Protein AF-0000000072276882 (afdb_homodimer)

Organism: Rhodospirillum rubrum (strain ATCC 11170 / ATH 1.1.1 / DSM 467 / LMG 4362 / NCIMB 8255 / S1) (NCBI:txid269796)

Sequence (308 aa):
MSVHHAERFLPFSDLQMFTLVADVERYPQFVPWWIAARVIDSRPAPAGDGPDAKIYRTDQVIGMGPVRLRFTSRTLLVSPRRISVASQGGGPVRDLSLDWWFDAQPGGCLTRLDMTLDLGSRSLENLLAGMSSEAAVKLVDAFERRAHALYQGGMSVHHAERFLPFSDLQMFTLVADVERYPQFVPWWIAARVIDSRPAPAGDGPDAKIYRTDQVIGMGPVRLRFTSRTLLVSPRRISVASQGGGPVRDLSLDWWFDAQPGGCLTRLDMTLDLGSRSLENLLAGMSSEAAVKLVDAFERRAHALYQGG

Structure (mmCIF, N/CA/C/O backbone):
data_AF-0000000072276882-model_v1
#
loop_
_entity.id
_entity.type
_entity.pdbx_description
1 polymer Cyclase/dehydrase
#
loop_
_atom_site.group_PDB
_atom_site.id
_atom_site.type_symbol
_atom_site.label_atom_id
_atom_site.label_alt_id
_atom_site.label_comp_id
_atom_site.label_asym_id
_atom_site.label_entity_id
_atom_site.label_seq_id
_atom_site.pdbx_PDB_ins_code
_atom_site.Cartn_x
_atom_site.Cartn_y
_atom_site.Cartn_z
_atom_site.occupancy
_atom_site.B_iso_or_equiv
_atom_site.auth_seq_id
_atom_site.auth_comp_id
_atom_site.auth_asym_id
_atom_site.auth_atom_id
_atom_site.pdbx_PDB_model_num
ATOM 1 N N . MET A 1 1 ? -1.395 0.896 16.906 1 75.62 1 MET A N 1
ATOM 2 C CA . MET A 1 1 ? -1.083 2.314 16.75 1 75.62 1 MET A CA 1
ATOM 3 C C . MET A 1 1 ? 0.403 2.518 16.469 1 75.62 1 MET A C 1
ATOM 5 O O . MET A 1 1 ? 1.247 1.837 17.062 1 75.62 1 MET A O 1
ATOM 9 N N . SER A 1 2 ? 0.671 3.371 15.375 1 82.19 2 SER A N 1
ATOM 10 C CA . SER A 1 2 ? 2.061 3.678 15.055 1 82.19 2 SER A CA 1
ATOM 11 C C . SER A 1 2 ? 2.346 5.168 15.195 1 82.19 2 SER A C 1
ATOM 13 O O . SER A 1 2 ? 1.477 6 14.93 1 82.19 2 SER A O 1
ATOM 15 N N . VAL A 1 3 ? 3.539 5.531 15.773 1 84.5 3 VAL A N 1
ATOM 16 C CA . VAL A 1 3 ? 3.998 6.906 15.938 1 84.5 3 VAL A CA 1
ATOM 17 C C . VAL A 1 3 ? 5.289 7.117 15.148 1 84.5 3 VAL A C 1
ATOM 19 O O . VAL A 1 3 ? 6.18 6.27 15.164 1 84.5 3 VAL A O 1
ATOM 22 N N . HIS A 1 4 ? 5.309 8.164 14.453 1 89.62 4 HIS A N 1
ATOM 23 C CA . HIS A 1 4 ? 6.473 8.477 13.625 1 89.62 4 HIS A CA 1
ATOM 24 C C . HIS A 1 4 ? 6.887 9.938 13.781 1 89.62 4 HIS A C 1
ATOM 26 O O . HIS A 1 4 ? 6.051 10.797 14.07 1 89.62 4 HIS A O 1
ATOM 32 N N . HIS A 1 5 ? 8.234 10.086 13.523 1 90.94 5 HIS A N 1
ATOM 33 C CA . HIS A 1 5 ? 8.812 11.414 13.711 1 90.94 5 HIS A CA 1
ATOM 34 C C . HIS A 1 5 ? 9.727 11.789 12.547 1 90.94 5 HIS A C 1
ATOM 36 O O . HIS A 1 5 ? 10.453 10.945 12.023 1 90.94 5 HIS A O 1
ATOM 42 N N . ALA A 1 6 ? 9.594 13.031 12.102 1 92.38 6 ALA A N 1
ATOM 43 C CA . ALA A 1 6 ? 10.523 13.609 11.133 1 92.38 6 ALA A CA 1
ATOM 44 C C . ALA A 1 6 ? 10.906 15.039 11.516 1 92.38 6 ALA A C 1
ATOM 46 O O . ALA A 1 6 ? 10.07 15.797 12.016 1 92.38 6 ALA A O 1
ATOM 47 N N . GLU A 1 7 ? 12.18 15.297 11.297 1 94.56 7 GLU A N 1
ATOM 48 C CA . GLU A 1 7 ? 12.703 16.625 11.602 1 94.56 7 GLU A CA 1
ATOM 49 C C . GLU A 1 7 ? 13.75 17.047 10.578 1 94.56 7 GLU A C 1
ATOM 51 O O . GLU A 1 7 ? 14.594 16.25 10.172 1 94.56 7 GLU A O 1
ATOM 56 N N . ARG A 1 8 ? 13.688 18.406 10.211 1 95.56 8 ARG A N 1
ATOM 57 C CA . ARG A 1 8 ? 14.625 18.906 9.211 1 95.56 8 ARG A CA 1
ATOM 58 C C . ARG A 1 8 ? 14.797 20.422 9.344 1 95.56 8 ARG A C 1
ATOM 60 O O . ARG A 1 8 ? 13.82 21.141 9.562 1 95.56 8 ARG A O 1
ATOM 67 N N . PHE A 1 9 ? 16.031 20.875 9.258 1 96.56 9 PHE A N 1
ATOM 68 C CA . PHE A 1 9 ? 16.281 22.297 9.109 1 96.56 9 PHE A CA 1
ATOM 69 C C . PHE A 1 9 ? 16.094 22.734 7.656 1 96.56 9 PHE A C 1
ATOM 71 O O . PHE A 1 9 ? 16.672 22.141 6.746 1 96.56 9 PHE A O 1
ATOM 78 N N . LEU A 1 10 ? 15.266 23.703 7.453 1 96 10 LEU A N 1
ATOM 79 C CA . LEU A 1 10 ? 14.977 24.219 6.117 1 96 10 LEU A CA 1
ATOM 80 C C . LEU A 1 10 ? 15.32 25.703 6.008 1 96 10 LEU A C 1
ATOM 82 O O . LEU A 1 10 ? 15.094 26.469 6.945 1 96 10 LEU A O 1
ATOM 86 N N . PRO A 1 11 ? 15.852 26.156 4.867 1 96.12 11 PRO A N 1
ATOM 87 C CA . PRO A 1 11 ? 16.25 27.547 4.688 1 96.12 11 PRO A CA 1
ATOM 88 C C . PRO A 1 11 ? 15.078 28.469 4.379 1 96.12 11 PRO A C 1
ATOM 90 O O . PRO A 1 11 ? 15.148 29.266 3.447 1 96.12 11 PRO A O 1
ATOM 93 N N . PHE A 1 12 ? 14.047 28.375 5.074 1 97.44 12 PHE A N 1
ATOM 94 C CA . PHE A 1 12 ? 12.836 29.203 5.023 1 97.44 12 PHE A CA 1
ATOM 95 C C . PHE A 1 12 ? 12.422 29.641 6.418 1 97.44 12 PHE A C 1
ATOM 97 O O . PHE A 1 12 ? 12.742 28.969 7.406 1 97.44 12 PHE A O 1
ATOM 104 N N . SER A 1 13 ? 11.758 30.703 6.457 1 97.31 13 SER A N 1
ATOM 105 C CA . SER A 1 13 ? 11.336 31.219 7.754 1 97.31 13 SER A CA 1
ATOM 106 C C . SER A 1 13 ? 10.25 30.344 8.367 1 97.31 13 SER A C 1
ATOM 108 O O . SER A 1 13 ? 9.602 29.562 7.656 1 97.31 13 SER A O 1
ATOM 110 N N . ASP A 1 14 ? 10.047 30.484 9.695 1 97.81 14 ASP A N 1
ATOM 111 C CA . ASP A 1 14 ? 8.969 29.781 10.375 1 97.81 14 ASP A CA 1
ATOM 112 C C . ASP A 1 14 ? 7.609 30.188 9.812 1 97.81 14 ASP A C 1
ATOM 114 O O . ASP A 1 14 ? 6.754 29.328 9.578 1 97.81 14 ASP A O 1
ATOM 118 N N . LEU A 1 15 ? 7.41 31.453 9.555 1 97.38 15 LEU A N 1
ATOM 119 C CA . LEU A 1 15 ? 6.145 31.938 9.008 1 97.38 15 LEU A CA 1
ATOM 120 C C . LEU A 1 15 ? 5.895 31.359 7.621 1 97.38 15 LEU A C 1
ATOM 122 O O . LEU A 1 15 ? 4.766 30.984 7.297 1 97.38 15 LEU A O 1
ATOM 126 N N . GLN A 1 16 ? 6.91 31.266 6.801 1 96.75 16 GLN A N 1
ATOM 127 C CA . GLN A 1 16 ? 6.785 30.672 5.477 1 96.75 16 GLN A CA 1
ATOM 128 C C . GLN A 1 16 ? 6.348 29.203 5.57 1 96.75 16 GLN A C 1
ATOM 130 O O . GLN A 1 16 ? 5.414 28.781 4.887 1 96.75 16 GLN A O 1
ATOM 135 N N . MET A 1 17 ? 7.027 28.516 6.434 1 97.5 17 MET A N 1
ATOM 136 C CA . MET A 1 17 ? 6.727 27.094 6.578 1 97.5 17 MET A CA 1
ATOM 137 C C . MET A 1 17 ? 5.34 26.891 7.18 1 97.5 17 MET A C 1
ATOM 139 O O . MET A 1 17 ? 4.582 26.031 6.723 1 97.5 17 MET A O 1
ATOM 143 N N . PHE A 1 18 ? 4.98 27.656 8.156 1 97.5 18 PHE A N 1
ATOM 14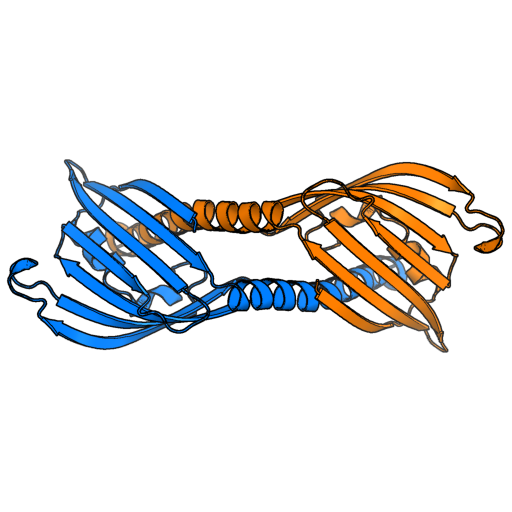4 C CA . PHE A 1 18 ? 3.65 27.609 8.75 1 97.5 18 PHE A CA 1
ATOM 145 C C . PHE A 1 18 ? 2.576 27.844 7.695 1 97.5 18 PHE A C 1
ATOM 147 O O . PHE A 1 18 ? 1.625 27.062 7.59 1 97.5 18 PHE A O 1
ATOM 154 N N . THR A 1 19 ? 2.766 28.875 6.977 1 97.5 19 THR A N 1
ATOM 155 C CA . THR A 1 19 ? 1.787 29.25 5.965 1 97.5 19 THR A CA 1
ATOM 156 C C . THR A 1 19 ? 1.604 28.141 4.938 1 97.5 19 THR A C 1
ATOM 158 O O . THR A 1 19 ? 0.48 27.844 4.531 1 97.5 19 THR A O 1
ATOM 161 N N . LEU A 1 20 ? 2.674 27.547 4.59 1 96.81 20 LEU A N 1
ATOM 162 C CA . LEU A 1 20 ? 2.654 26.469 3.613 1 96.81 20 LEU A CA 1
ATOM 163 C C . LEU A 1 20 ? 1.878 25.266 4.145 1 96.81 20 LEU A C 1
ATOM 165 O O . LEU A 1 20 ? 1.016 24.719 3.453 1 96.81 20 LEU A O 1
ATOM 169 N N . VAL A 1 21 ? 2.127 24.844 5.355 1 97.75 21 VAL A N 1
ATOM 170 C CA . VAL A 1 21 ? 1.5 23.672 5.961 1 97.75 21 VAL A CA 1
ATOM 171 C C . VAL A 1 21 ? 0.034 23.969 6.266 1 97.75 21 VAL A C 1
ATOM 173 O O . VAL A 1 21 ? -0.821 23.094 6.164 1 97.75 21 VAL A O 1
ATOM 176 N N . ALA A 1 22 ? -0.305 25.188 6.539 1 97.31 22 ALA A N 1
ATOM 177 C CA . ALA A 1 22 ? -1.658 25.594 6.91 1 97.31 22 ALA A CA 1
ATOM 178 C C . ALA A 1 22 ? -2.588 25.578 5.699 1 97.31 22 ALA A C 1
ATOM 180 O O . ALA A 1 22 ? -3.811 25.547 5.852 1 97.31 22 ALA A O 1
ATOM 181 N N . ASP A 1 23 ? -2.068 25.625 4.508 1 96.81 23 ASP A N 1
ATOM 182 C CA . ASP A 1 23 ? -2.863 25.688 3.287 1 96.81 23 ASP A CA 1
ATOM 183 C C . ASP A 1 23 ? -3.299 24.297 2.83 1 96.81 23 ASP A C 1
ATOM 185 O O . ASP A 1 23 ? -2.934 23.859 1.739 1 96.81 23 ASP A O 1
ATOM 189 N N . VAL A 1 24 ? -4.219 23.672 3.537 1 97.06 24 VAL A N 1
ATOM 190 C CA . VAL A 1 24 ? -4.57 22.266 3.424 1 97.06 24 VAL A CA 1
ATOM 191 C C . VAL A 1 24 ? -5.289 22.016 2.1 1 97.06 24 VAL A C 1
ATOM 193 O O . VAL A 1 24 ? -5.172 20.938 1.514 1 97.06 24 VAL A O 1
ATOM 196 N N . GLU A 1 25 ? -5.965 22.938 1.525 1 97.25 25 GLU A N 1
ATOM 197 C CA . GLU A 1 25 ? -6.742 22.719 0.309 1 97.25 25 GLU A CA 1
ATOM 198 C C . GLU A 1 25 ? -5.836 22.578 -0.91 1 97.25 25 GLU A C 1
ATOM 200 O O . GLU A 1 25 ? -6.273 22.109 -1.962 1 97.25 25 GLU A O 1
ATOM 205 N N . ARG A 1 26 ? -4.605 22.875 -0.746 1 95.88 26 ARG A N 1
ATOM 206 C CA . ARG A 1 26 ? -3.664 22.734 -1.854 1 95.88 26 ARG A CA 1
ATOM 207 C C . ARG A 1 26 ? -2.877 21.438 -1.743 1 95.88 26 ARG A C 1
ATOM 209 O O . ARG A 1 26 ? -2.119 21.078 -2.648 1 95.88 26 ARG A O 1
ATOM 216 N N . TYR A 1 27 ? -3.105 20.672 -0.75 1 95.88 27 TYR A N 1
ATOM 217 C CA . TYR A 1 27 ? -2.361 19.438 -0.513 1 95.88 27 TYR A CA 1
ATOM 218 C C . TYR A 1 27 ? -2.443 18.516 -1.721 1 95.88 27 TYR A C 1
ATOM 220 O O . TYR A 1 27 ? -1.435 17.938 -2.141 1 95.88 27 TYR A O 1
ATOM 228 N N . PRO A 1 28 ? -3.574 18.391 -2.361 1 95 28 PRO A N 1
ATOM 229 C CA . PRO A 1 28 ? -3.672 17.484 -3.496 1 95 28 PRO A CA 1
ATOM 230 C C . PRO A 1 28 ? -2.701 17.828 -4.621 1 95 28 PRO A C 1
ATOM 232 O O . PRO A 1 28 ? -2.391 16.969 -5.461 1 95 28 PRO A O 1
ATOM 235 N N . GLN A 1 29 ? -2.184 18.984 -4.609 1 93.19 29 GLN A N 1
ATOM 236 C CA . GLN A 1 29 ? -1.302 19.438 -5.68 1 93.19 29 GLN A CA 1
ATOM 237 C C . GLN A 1 29 ? 0.126 18.938 -5.461 1 93.19 29 GLN A C 1
ATOM 239 O O . GLN A 1 29 ? 0.899 18.812 -6.414 1 93.19 29 GLN A O 1
ATOM 244 N N . PHE A 1 30 ? 0.493 18.656 -4.223 1 93.06 30 PHE A N 1
ATOM 245 C CA . PHE A 1 30 ? 1.923 18.406 -4.074 1 93.06 30 PHE A CA 1
ATOM 246 C C . PHE A 1 30 ? 2.193 17.438 -2.93 1 93.06 30 PHE A C 1
ATOM 248 O O . PHE A 1 30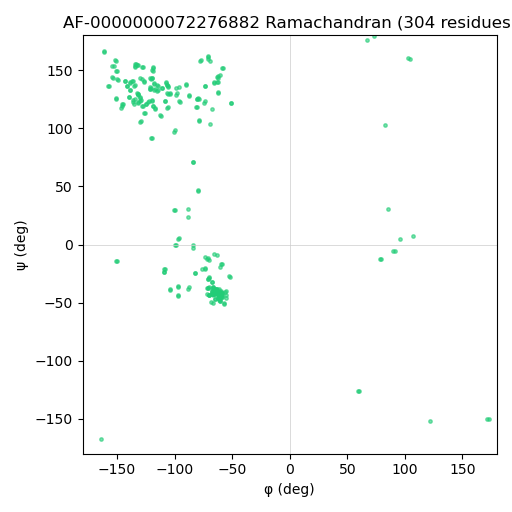 ? 3.305 16.922 -2.797 1 93.06 30 PHE A O 1
ATOM 255 N N . VAL A 1 31 ? 1.283 17.125 -2.037 1 93.25 31 VAL A N 1
ATOM 256 C CA . VAL A 1 31 ? 1.496 16.172 -0.948 1 93.25 31 VAL A CA 1
ATOM 257 C C . VAL A 1 31 ? 1.175 14.758 -1.423 1 93.25 31 VAL A C 1
ATOM 259 O O . VAL A 1 31 ? 0.064 14.484 -1.884 1 93.25 31 VAL A O 1
ATOM 262 N N . PRO A 1 32 ? 2.098 13.898 -1.201 1 87.69 32 PRO A N 1
ATOM 263 C CA . PRO A 1 32 ? 1.845 12.523 -1.652 1 87.69 32 PRO A CA 1
ATOM 264 C C . PRO A 1 32 ? 0.656 11.883 -0.943 1 87.69 32 PRO A C 1
ATOM 266 O O . PRO A 1 32 ? 0.45 12.109 0.252 1 87.69 32 PRO A O 1
ATOM 269 N N . TRP A 1 33 ? -0.184 11.102 -1.739 1 86.31 33 TRP A N 1
ATOM 270 C CA . TRP A 1 33 ? -1.277 10.242 -1.283 1 86.31 33 TRP A CA 1
ATOM 271 C C . TRP A 1 33 ? -2.518 11.078 -0.965 1 86.31 33 TRP A C 1
ATOM 273 O O . TRP A 1 33 ? -3.596 10.523 -0.727 1 86.31 33 TRP A O 1
ATOM 283 N N . TRP A 1 34 ? -2.262 12.391 -0.913 1 92.75 34 TRP A N 1
ATOM 284 C CA . TRP A 1 34 ? -3.424 13.227 -0.617 1 92.75 34 TRP A CA 1
ATOM 285 C C . TRP A 1 34 ? -4.254 13.469 -1.872 1 92.75 34 TRP A C 1
ATOM 287 O O . TRP A 1 34 ? -3.82 14.172 -2.787 1 92.75 34 TRP A O 1
ATOM 297 N N . ILE A 1 35 ? -5.484 13.023 -1.863 1 93.38 35 ILE A N 1
ATOM 298 C CA . ILE A 1 35 ? -6.32 13.031 -3.061 1 93.38 35 ILE A CA 1
ATOM 299 C C . ILE A 1 35 ? -7.223 14.258 -3.053 1 93.38 35 ILE A C 1
ATOM 301 O O . ILE A 1 35 ? -7.434 14.891 -4.094 1 93.38 35 ILE A 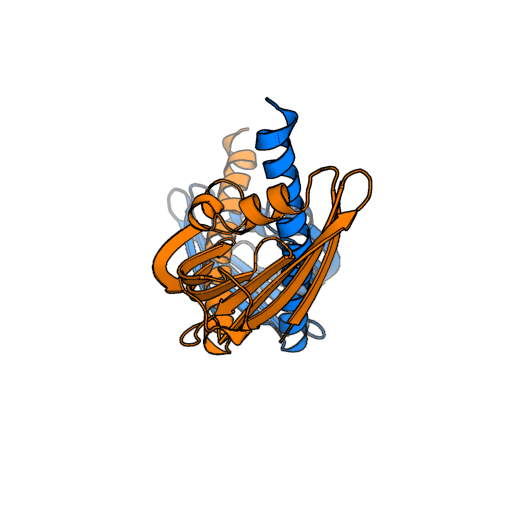O 1
ATOM 305 N N . ALA A 1 36 ? -7.793 14.547 -1.893 1 95.88 36 ALA A N 1
ATOM 306 C CA . ALA A 1 36 ? -8.688 15.695 -1.768 1 95.88 36 ALA A CA 1
ATOM 307 C C . ALA A 1 36 ? -8.664 16.266 -0.351 1 95.88 36 ALA A C 1
ATOM 309 O O . ALA A 1 36 ? -8.422 15.531 0.612 1 95.88 36 ALA A O 1
ATOM 310 N N . ALA A 1 37 ? -8.875 17.531 -0.225 1 97.19 37 ALA A N 1
ATOM 311 C CA . ALA A 1 37 ? -9.016 18.25 1.036 1 97.19 37 ALA A CA 1
ATOM 312 C C . ALA A 1 37 ? -9.914 19.469 0.874 1 97.19 37 ALA A C 1
ATOM 314 O O . ALA A 1 37 ? -9.672 20.312 0.01 1 97.19 37 ALA A O 1
ATOM 315 N N . ARG A 1 38 ? -10.953 19.531 1.725 1 97.94 38 ARG A N 1
ATOM 316 C CA . ARG A 1 38 ? -11.891 20.641 1.658 1 97.94 38 ARG A CA 1
ATOM 317 C C . ARG A 1 38 ? -12.211 21.172 3.053 1 97.94 38 ARG A C 1
ATOM 319 O O . ARG A 1 38 ? -12.734 20.438 3.893 1 97.94 38 ARG A O 1
ATOM 326 N N . VAL A 1 39 ? -11.945 22.438 3.299 1 97.88 39 VAL A N 1
ATOM 327 C CA . VAL A 1 39 ? -12.32 23.062 4.562 1 97.88 39 VAL A CA 1
ATOM 328 C C . VAL A 1 39 ? -13.836 23.297 4.598 1 97.88 39 VAL A C 1
ATOM 330 O O . VAL A 1 39 ? -14.383 23.984 3.738 1 97.88 39 VAL A O 1
ATOM 333 N N . ILE A 1 40 ? -14.414 22.75 5.605 1 97.94 40 ILE A N 1
ATOM 334 C CA . ILE A 1 40 ? -15.867 22.797 5.645 1 97.94 40 ILE A CA 1
ATOM 335 C C . ILE A 1 40 ? -16.328 23.75 6.75 1 97.94 40 ILE A C 1
ATOM 337 O O . ILE A 1 40 ? -17.484 24.141 6.801 1 97.94 40 ILE A O 1
ATOM 341 N N . ASP A 1 41 ? -15.5 24.016 7.691 1 97.31 41 ASP A N 1
ATOM 342 C CA . ASP A 1 41 ? -15.781 24.953 8.773 1 97.31 41 ASP A CA 1
ATOM 343 C C . ASP A 1 41 ? -14.5 25.625 9.258 1 97.31 41 ASP A C 1
ATOM 345 O O . ASP A 1 41 ? -13.422 25.016 9.234 1 97.31 41 ASP A O 1
ATOM 349 N N . SER A 1 42 ? -14.617 26.969 9.594 1 95.75 42 SER A N 1
ATOM 350 C CA . SER A 1 42 ? -13.516 27.734 10.172 1 95.75 42 SER A CA 1
ATOM 351 C C . SER A 1 42 ? -14.016 28.656 11.281 1 95.75 42 SER A C 1
ATOM 353 O O . SER A 1 42 ? -15.016 29.359 11.117 1 95.75 42 SER A O 1
ATOM 355 N N . ARG A 1 43 ? -13.266 28.625 12.453 1 95.31 43 ARG A N 1
ATOM 356 C CA . ARG A 1 43 ? -13.664 29.484 13.57 1 95.31 43 ARG A CA 1
ATOM 357 C C . ARG A 1 43 ? -12.461 29.859 14.422 1 95.31 43 ARG A C 1
ATOM 359 O O . ARG A 1 43 ? -11.414 29.203 14.359 1 95.31 43 ARG A O 1
ATOM 366 N N . PRO A 1 44 ? -12.656 31 15.18 1 94.44 44 PRO A N 1
ATOM 367 C CA . PRO A 1 44 ? -11.594 31.297 16.141 1 94.44 44 PRO A CA 1
ATOM 368 C C . PRO A 1 44 ? -11.43 30.219 17.203 1 94.44 44 PRO A C 1
ATOM 370 O O . PRO A 1 44 ? -12.414 29.578 17.594 1 94.44 44 PRO A O 1
ATOM 373 N N . ALA A 1 45 ? -10.164 30 17.562 1 92.75 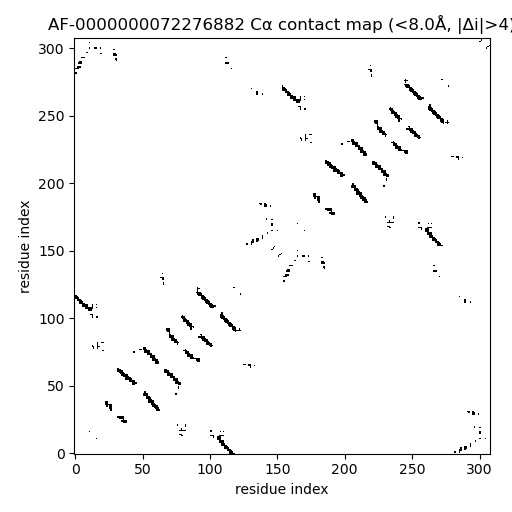45 ALA A N 1
ATOM 374 C CA . ALA A 1 45 ? -9.898 29.047 18.656 1 92.75 45 ALA A CA 1
ATOM 375 C C . ALA A 1 45 ? -10.195 29.672 20.016 1 92.75 45 ALA A C 1
ATOM 377 O O . ALA A 1 45 ? -10.258 30.906 20.125 1 92.75 45 ALA A O 1
ATOM 378 N N . PRO A 1 46 ? -10.422 28.828 21.031 1 87.56 46 PRO A N 1
ATOM 379 C CA . PRO A 1 46 ? -10.617 29.375 22.375 1 87.56 46 PRO A CA 1
ATOM 380 C C . PRO A 1 46 ? -9.414 30.188 22.859 1 87.56 46 PRO A C 1
ATOM 382 O O . PRO A 1 46 ? -8.297 29.969 22.391 1 87.56 46 PRO A O 1
ATOM 385 N N . ALA A 1 47 ? -9.641 31.125 23.688 1 82.12 47 ALA A N 1
ATOM 386 C CA . ALA A 1 47 ? -8.664 32.094 24.156 1 82.12 47 ALA A CA 1
ATOM 387 C C . ALA A 1 47 ? -7.41 31.406 24.688 1 82.12 47 ALA A C 1
ATOM 389 O O . ALA A 1 47 ? -6.305 31.938 24.531 1 82.12 47 ALA A O 1
ATOM 390 N N . GLY A 1 48 ? -7.402 30.266 25.188 1 84.44 48 GLY A N 1
ATOM 391 C CA . GLY A 1 48 ? -6.266 29.578 25.766 1 84.44 48 GLY A CA 1
ATOM 392 C C . GLY A 1 48 ? -5.227 29.156 24.734 1 84.44 48 GLY A C 1
ATOM 393 O O . GLY A 1 48 ? -4.07 28.906 25.078 1 84.44 48 GLY A O 1
ATOM 394 N N . ASP A 1 49 ? -5.461 29.156 23.438 1 81.62 49 ASP A N 1
ATOM 395 C CA . ASP A 1 49 ? -4.574 28.672 22.391 1 81.62 49 ASP A CA 1
ATOM 396 C C . ASP A 1 49 ? -3.764 29.828 21.797 1 81.62 49 ASP A C 1
ATOM 398 O O . ASP A 1 49 ? -2.881 29.594 20.953 1 81.62 49 ASP A O 1
ATOM 402 N N . GLY A 1 50 ? -3.832 30.984 22.281 1 79.5 50 GLY A N 1
ATOM 403 C CA . GLY A 1 50 ? -3.127 32.156 21.781 1 79.5 50 GLY A CA 1
ATOM 404 C C . GLY A 1 50 ? -4.016 33.094 20.984 1 79.5 50 GLY A C 1
ATOM 405 O O . GLY A 1 50 ? -5.094 32.688 20.531 1 79.5 50 GLY A O 1
ATOM 406 N N . PRO A 1 51 ? -3.482 34.344 20.906 1 79.06 51 PRO A N 1
ATOM 407 C CA . PRO A 1 51 ? -4.223 35.344 20.141 1 79.06 51 PRO A CA 1
ATOM 408 C C . PRO A 1 51 ? -4.25 35.031 18.641 1 79.06 51 PRO A C 1
ATOM 410 O O . PRO A 1 51 ? -3.252 34.562 18.094 1 79.06 51 PRO A O 1
ATOM 413 N N . ASP A 1 52 ? -5.457 34.781 18.078 1 88.75 52 ASP A N 1
ATOM 414 C CA . ASP A 1 52 ? -5.656 34.688 16.625 1 88.75 52 ASP A CA 1
ATOM 415 C C . ASP A 1 52 ? -5.609 33.219 16.172 1 88.75 52 ASP A C 1
ATOM 417 O O . ASP A 1 52 ? -5.465 32.938 14.984 1 88.75 52 ASP A O 1
ATOM 421 N N . ALA A 1 53 ? -5.5 32.406 17.25 1 94.62 53 ALA A N 1
ATOM 422 C CA . ALA A 1 53 ? -5.562 30.984 16.875 1 94.62 53 ALA A CA 1
ATOM 423 C C . ALA A 1 53 ? -6.887 30.656 16.203 1 94.62 53 ALA A C 1
ATOM 425 O O . ALA A 1 53 ? -7.918 31.25 16.5 1 94.62 53 ALA A O 1
ATOM 426 N N . LYS A 1 54 ? -6.828 29.688 15.203 1 96.56 54 LYS A N 1
ATOM 427 C CA . LYS A 1 54 ? -8.008 29.297 14.43 1 96.56 54 LYS A CA 1
ATOM 428 C C . LYS A 1 54 ? -8.195 27.781 14.438 1 96.56 54 LYS A C 1
ATOM 430 O O . LYS A 1 54 ? -7.234 27.031 14.594 1 96.56 54 LYS A O 1
ATOM 435 N N . ILE A 1 55 ? -9.461 27.375 14.289 1 97.06 55 ILE A N 1
ATOM 436 C CA . ILE A 1 55 ? -9.812 25.969 14.141 1 97.06 55 ILE A CA 1
ATOM 437 C C . ILE A 1 55 ? -10.5 25.75 12.797 1 97.06 55 ILE A C 1
ATOM 439 O O . ILE A 1 55 ? -11.445 26.453 12.453 1 97.06 55 ILE A O 1
ATOM 443 N N . TYR A 1 56 ? -9.883 24.812 12.062 1 96.94 56 TYR A N 1
ATOM 444 C CA . TYR A 1 56 ? -10.492 24.359 10.812 1 96.94 56 TYR A CA 1
ATOM 445 C C . TYR A 1 56 ? -11.062 22.953 10.961 1 96.94 56 TYR A C 1
ATOM 447 O O . TYR A 1 56 ? -10.461 22.094 11.625 1 96.94 56 TYR A O 1
ATOM 455 N N . ARG A 1 57 ? -12.273 22.734 10.359 1 97.81 57 ARG A N 1
ATOM 456 C CA . ARG A 1 57 ? -12.742 21.391 10.047 1 97.81 57 ARG A CA 1
ATOM 457 C C . ARG A 1 57 ? -12.609 21.094 8.562 1 97.81 57 ARG A C 1
ATOM 459 O O . ARG A 1 57 ? -13 21.922 7.723 1 97.81 57 ARG A O 1
ATOM 466 N N . THR A 1 58 ? -11.961 19.891 8.281 1 97.69 58 THR A N 1
ATOM 467 C CA . THR A 1 58 ? -11.625 19.609 6.887 1 97.69 58 THR A CA 1
ATOM 468 C C . THR A 1 58 ? -12.047 18.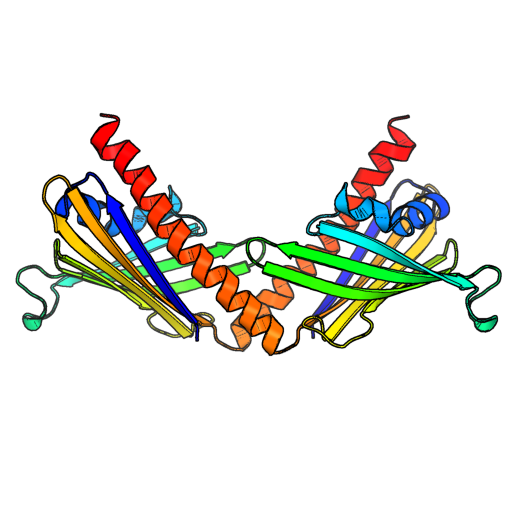203 6.504 1 97.69 58 THR A C 1
ATOM 470 O O . THR A 1 58 ? -11.789 17.25 7.246 1 97.69 58 THR A O 1
ATOM 473 N N . ASP A 1 59 ? -12.773 18.078 5.371 1 96.81 59 ASP A N 1
ATOM 474 C CA . ASP A 1 59 ? -12.977 16.781 4.758 1 96.81 59 ASP A CA 1
ATOM 475 C C . ASP A 1 59 ? -11.75 16.344 3.955 1 96.81 59 ASP A C 1
ATOM 477 O O . ASP A 1 59 ? -11.258 17.109 3.113 1 96.81 59 ASP A O 1
ATOM 481 N N . GLN A 1 60 ? -11.25 15.094 4.312 1 95.44 60 GLN A N 1
ATOM 482 C CA . GLN A 1 60 ? -10.008 14.602 3.736 1 95.44 60 GLN A CA 1
ATOM 483 C C . GLN A 1 60 ? -10.227 13.305 2.967 1 95.44 60 GLN A C 1
ATOM 485 O O . GLN A 1 60 ? -11.031 12.461 3.383 1 95.44 60 GLN A O 1
ATOM 490 N N . VAL A 1 61 ? -9.516 13.141 1.849 1 92.62 61 VAL A N 1
ATOM 491 C CA . VAL A 1 61 ? -9.406 11.867 1.137 1 92.62 61 VAL A CA 1
ATOM 492 C C . VAL A 1 61 ? -7.938 11.531 0.903 1 92.62 61 VAL A C 1
ATOM 494 O O . VAL A 1 61 ? -7.199 12.32 0.306 1 92.62 61 VAL A O 1
ATOM 497 N N . ILE A 1 62 ? -7.52 10.391 1.461 1 88.62 62 ILE A N 1
ATOM 498 C CA . ILE A 1 62 ? -6.172 9.898 1.206 1 88.62 62 ILE A CA 1
ATOM 499 C C . ILE A 1 62 ? -6.242 8.531 0.519 1 88.62 62 ILE A C 1
ATOM 501 O O . ILE A 1 62 ? -7.176 7.762 0.747 1 88.62 62 ILE A O 1
ATOM 505 N N . GLY A 1 63 ? -5.16 8.297 -0.33 1 82.75 63 GLY A N 1
ATOM 506 C CA . GLY A 1 63 ? -5.152 7.027 -1.041 1 82.75 63 GLY A CA 1
ATOM 507 C C . GLY A 1 63 ? -3.76 6.547 -1.398 1 82.75 63 GLY A C 1
ATOM 508 O O . GLY A 1 63 ? -2.832 7.352 -1.508 1 82.75 63 GLY A O 1
ATOM 509 N N . MET A 1 64 ? -3.605 5.246 -1.541 1 74.81 64 MET A N 1
ATOM 510 C CA . MET A 1 64 ? -2.402 4.57 -2.023 1 74.81 64 MET A CA 1
ATOM 511 C C . MET A 1 64 ? -2.76 3.318 -2.814 1 74.81 64 MET A C 1
ATOM 513 O O . MET A 1 64 ? -3.277 2.352 -2.252 1 74.81 64 MET A O 1
ATOM 517 N N . GLY A 1 65 ? -2.406 3.334 -4.035 1 71.88 65 GLY A N 1
ATOM 518 C CA . GLY A 1 65 ? -2.846 2.213 -4.848 1 71.88 65 GLY A CA 1
ATOM 519 C C . GLY A 1 65 ? -4.355 2.076 -4.91 1 71.88 65 GLY A C 1
ATOM 520 O O . GLY A 1 65 ? -5.059 3.037 -5.227 1 71.88 65 GLY A O 1
ATOM 521 N N . PRO A 1 66 ? -4.863 0.785 -4.543 1 70.56 66 PRO A N 1
ATOM 522 C CA . PRO A 1 66 ? -6.309 0.558 -4.621 1 70.56 66 PRO A CA 1
ATOM 523 C C . PRO A 1 66 ? -7.047 1.042 -3.379 1 70.56 66 PRO A C 1
ATOM 525 O O . PRO A 1 66 ? -8.273 0.942 -3.309 1 70.56 66 PRO A O 1
ATOM 528 N N . VAL A 1 67 ? -6.434 1.5 -2.457 1 77.06 67 VAL A N 1
ATOM 529 C CA . VAL A 1 67 ? -7.043 1.876 -1.185 1 77.06 67 VAL A CA 1
ATOM 530 C C . VAL A 1 67 ? -7.348 3.371 -1.179 1 77.06 67 VAL A C 1
ATOM 532 O O . VAL A 1 67 ? -6.535 4.18 -1.63 1 77.06 67 VAL A O 1
ATOM 535 N N . ARG A 1 68 ? -8.602 3.781 -0.691 1 84 68 ARG A N 1
ATOM 536 C CA . ARG A 1 68 ? -9.008 5.168 -0.49 1 84 68 ARG A CA 1
ATOM 537 C C . ARG A 1 68 ? -9.727 5.34 0.847 1 84 68 ARG A C 1
ATOM 539 O O . ARG A 1 68 ? -10.648 4.594 1.163 1 84 68 ARG A O 1
ATOM 546 N N . LEU A 1 69 ? -9.211 6.27 1.682 1 86.44 69 LEU A N 1
ATOM 547 C CA . LEU A 1 69 ? -9.789 6.555 2.988 1 86.44 69 LEU A CA 1
ATOM 548 C C . LEU A 1 69 ? -10.359 7.969 3.035 1 86.44 69 LEU A C 1
ATOM 550 O O . LEU A 1 69 ? -9.703 8.922 2.598 1 86.44 69 LEU A O 1
ATOM 554 N N . ARG A 1 70 ? -11.562 7.996 3.547 1 90.62 70 ARG A N 1
ATOM 555 C CA . ARG A 1 70 ? -12.211 9.289 3.754 1 90.62 70 ARG A CA 1
ATOM 556 C C . ARG A 1 70 ? -12.438 9.555 5.238 1 90.62 70 ARG A C 1
ATOM 558 O O . ARG A 1 70 ? -12.805 8.648 5.988 1 90.62 70 ARG A O 1
ATOM 565 N N . PHE A 1 71 ? -12.156 10.805 5.672 1 92.06 71 PHE A N 1
ATOM 566 C CA . PHE A 1 71 ? -12.391 11.18 7.059 1 92.06 71 PHE A CA 1
ATOM 567 C C . PHE A 1 71 ? -12.453 12.703 7.199 1 92.06 71 PHE A C 1
ATOM 569 O O . PHE A 1 71 ? -12.062 13.43 6.289 1 92.06 71 PHE A O 1
ATOM 576 N N . THR A 1 72 ? -12.953 13.102 8.383 1 95.94 72 THR A N 1
ATOM 577 C CA . THR A 1 72 ? -12.93 14.516 8.734 1 95.94 72 THR A CA 1
ATOM 578 C C . THR A 1 72 ? -11.867 14.789 9.805 1 95.94 72 THR A C 1
ATOM 580 O O . THR A 1 72 ? -11.719 14.008 10.75 1 95.94 72 THR A O 1
ATOM 583 N N . SER A 1 73 ? -11.148 15.875 9.602 1 96.12 73 SER A N 1
ATOM 584 C CA . SER A 1 73 ? -10.133 16.234 10.586 1 96.12 73 SER A CA 1
ATOM 585 C C . SER A 1 73 ? -10.43 17.594 11.219 1 96.12 73 SER A C 1
ATOM 587 O O . SER A 1 73 ? -11.18 18.391 10.648 1 96.12 73 SER A O 1
ATOM 589 N N . ARG A 1 74 ? -9.977 17.75 12.422 1 96.88 74 ARG A N 1
ATOM 590 C CA . ARG A 1 74 ? -9.898 19.031 13.117 1 96.88 74 ARG A CA 1
ATOM 591 C C . ARG A 1 74 ? -8.461 19.531 13.188 1 96.88 74 ARG A C 1
ATOM 593 O O . ARG A 1 74 ? -7.562 18.812 13.617 1 96.88 74 ARG A O 1
ATOM 600 N N . THR A 1 75 ? -8.305 20.828 12.773 1 97.62 75 THR A N 1
ATOM 601 C CA . THR A 1 75 ? -6.965 21.406 12.742 1 97.62 75 THR A CA 1
ATOM 602 C C . THR A 1 75 ? -6.895 22.672 13.609 1 97.62 75 THR A C 1
ATOM 604 O O . THR A 1 75 ? -7.695 23.594 13.43 1 97.62 75 THR A O 1
ATOM 607 N N . LEU A 1 76 ? -5.965 22.672 14.586 1 97.75 76 LEU A N 1
ATOM 608 C CA . LEU A 1 76 ? -5.652 23.875 15.359 1 97.75 76 LEU A CA 1
ATOM 609 C C . LEU A 1 76 ? -4.441 24.594 14.781 1 97.75 76 LEU A C 1
ATOM 611 O O . LEU A 1 76 ? -3.373 24 14.625 1 97.75 76 LEU A O 1
ATOM 615 N N . LEU A 1 77 ? -4.68 25.891 14.438 1 97.62 77 LEU A N 1
ATOM 616 C CA . LEU A 1 77 ? -3.615 26.734 13.898 1 97.62 77 LEU A CA 1
ATOM 617 C C . LEU A 1 77 ? -3.145 27.734 14.938 1 97.62 77 LEU A C 1
ATOM 619 O O . LEU A 1 77 ? -3.922 28.594 15.383 1 97.62 77 LEU A O 1
ATOM 623 N N . VAL A 1 78 ? -1.852 27.641 15.328 1 96.69 78 VAL A N 1
ATOM 624 C CA . VAL A 1 78 ? -1.215 28.625 16.203 1 96.69 78 VAL A CA 1
ATOM 625 C C . VAL A 1 78 ? -0.024 29.25 15.5 1 96.69 78 VAL A C 1
ATOM 627 O O . VAL A 1 78 ? 1.111 28.797 15.641 1 96.69 78 VAL A O 1
ATOM 630 N N . SER A 1 79 ? -0.255 30.312 14.852 1 94.75 79 SER A N 1
ATOM 631 C CA . SER A 1 79 ? 0.711 30.953 13.961 1 94.75 79 SER A CA 1
ATOM 632 C C . SER A 1 79 ? 1.822 31.641 14.742 1 94.75 79 SER A C 1
ATOM 634 O O . SER A 1 79 ? 1.555 32.344 15.711 1 94.75 79 SER A O 1
ATOM 636 N N . PRO A 1 80 ? 3.072 31.469 14.289 1 95.94 80 PRO A N 1
ATOM 637 C CA . PRO A 1 80 ? 3.625 30.547 13.289 1 95.94 80 PRO A CA 1
ATOM 638 C C . PRO A 1 80 ? 4.305 29.328 13.922 1 95.94 80 PRO A C 1
ATOM 640 O O . PRO A 1 80 ? 5.277 28.812 13.367 1 95.94 80 PRO A O 1
ATOM 643 N N . ARG A 1 81 ? 3.789 28.969 15.07 1 95.5 81 ARG A N 1
ATOM 644 C CA . ARG A 1 81 ? 4.594 28.078 15.898 1 95.5 81 ARG A CA 1
ATOM 645 C C . ARG A 1 81 ? 4.168 26.625 15.711 1 95.5 81 ARG A C 1
ATOM 647 O O . ARG A 1 81 ? 5.008 25.734 15.719 1 95.5 81 ARG A O 1
ATOM 654 N N . ARG A 1 82 ? 2.861 26.5 15.547 1 97.25 82 ARG A N 1
ATOM 655 C CA . ARG A 1 82 ? 2.408 25.109 15.656 1 97.25 82 ARG A CA 1
ATOM 656 C C . ARG A 1 82 ? 1.13 24.891 14.859 1 97.25 82 ARG A C 1
ATOM 658 O O . ARG A 1 82 ? 0.268 25.766 14.797 1 97.25 82 ARG A O 1
ATOM 665 N N . ILE A 1 83 ? 0.989 23.719 14.234 1 98 83 ILE A N 1
ATOM 666 C CA . ILE A 1 83 ? -0.227 23.203 13.609 1 98 83 ILE A CA 1
ATOM 667 C C . ILE A 1 83 ? -0.512 21.797 14.109 1 98 83 ILE A C 1
ATOM 669 O O . ILE A 1 83 ? 0.348 20.906 14.023 1 98 83 ILE A O 1
ATOM 673 N N . SER A 1 84 ? -1.713 21.594 14.664 1 97.5 84 SER A N 1
ATOM 674 C CA . SER A 1 84 ? -2.123 20.281 15.156 1 97.5 84 SER A CA 1
ATOM 675 C C . SER A 1 84 ? -3.361 19.781 14.414 1 97.5 84 SER A C 1
ATOM 677 O O . SER A 1 84 ? -4.422 20.406 14.477 1 97.5 84 SER A O 1
ATOM 679 N N . VAL A 1 85 ? -3.193 18.609 13.727 1 97.38 85 VAL A N 1
ATOM 680 C CA . VAL A 1 85 ? -4.273 17.984 12.969 1 97.38 85 VAL A CA 1
ATOM 681 C C . VAL A 1 85 ? -4.688 16.688 13.656 1 97.38 85 VAL A C 1
ATOM 683 O O . VAL A 1 85 ? -3.838 15.883 14.047 1 97.38 85 VAL A O 1
ATOM 686 N N . ALA A 1 86 ? -6.039 16.484 13.789 1 95.81 86 ALA A N 1
ATOM 687 C CA . ALA A 1 86 ? -6.547 15.234 14.352 1 95.81 86 ALA A CA 1
ATOM 688 C C . ALA A 1 86 ? -7.812 14.773 13.633 1 95.81 86 ALA A C 1
ATOM 690 O O . ALA A 1 86 ? -8.688 15.594 13.32 1 95.81 86 ALA A O 1
ATOM 691 N N . SER A 1 87 ? -7.824 13.43 13.352 1 95.19 87 SER A N 1
ATOM 692 C CA . SER A 1 87 ? -9.07 12.875 12.828 1 95.19 87 SER A CA 1
ATOM 693 C C . SER A 1 87 ? -10.188 12.945 13.859 1 95.19 87 SER A C 1
ATOM 695 O O . SER A 1 87 ? -9.938 12.844 15.062 1 95.19 87 SER A O 1
ATOM 697 N N . GLN A 1 88 ? -11.453 13.289 13.391 1 92.06 88 GLN A N 1
ATOM 698 C CA . GLN A 1 88 ? -12.586 13.391 14.305 1 92.06 88 GLN A CA 1
ATOM 699 C C . GLN A 1 88 ? -13.281 12.047 14.461 1 92.06 88 GLN A C 1
ATOM 701 O O . GLN A 1 88 ? -14.328 11.953 15.102 1 92.06 88 GLN A O 1
ATOM 706 N N . GLY A 1 89 ? -12.766 10.969 14.266 1 75.5 89 GLY A N 1
ATOM 707 C CA . GLY A 1 89 ? -13.297 9.641 14.516 1 75.5 89 GLY A CA 1
ATOM 708 C C . GLY A 1 89 ? -14.367 9.227 13.531 1 75.5 89 GLY A C 1
ATOM 709 O O . GLY A 1 89 ? -14.688 9.977 12.602 1 75.5 89 GLY A O 1
ATOM 710 N N . GLY A 1 90 ? -14.906 7.988 13.68 1 69.31 90 GLY A N 1
ATOM 711 C CA . GLY A 1 90 ? -16.078 7.453 13 1 69.31 90 GLY A CA 1
ATOM 712 C C . GLY A 1 90 ? -15.75 6.852 11.641 1 69.31 90 GLY A C 1
ATOM 713 O O . GLY A 1 90 ? -16.656 6.449 10.906 1 69.31 90 GLY A O 1
ATOM 714 N N . GLY A 1 91 ? -14.695 6.383 11.523 1 72 91 GLY A N 1
ATOM 715 C CA . GLY A 1 91 ? -14.422 5.777 10.227 1 72 91 GLY A CA 1
ATOM 716 C C . GLY A 1 91 ? -13.219 4.852 10.242 1 72 91 GLY A C 1
ATOM 717 O O . GLY A 1 91 ? -12.781 4.402 11.305 1 72 91 GLY A O 1
ATOM 718 N N . PRO A 1 92 ? -12.812 4.516 9.047 1 76.62 92 PRO A N 1
ATOM 719 C CA . PRO A 1 92 ? -11.672 3.611 8.891 1 76.62 92 PRO A CA 1
ATOM 720 C C . PRO A 1 92 ? -10.383 4.164 9.508 1 76.62 92 PRO A C 1
ATOM 722 O O . PRO A 1 92 ? -9.469 3.404 9.812 1 76.62 92 PRO A O 1
ATOM 725 N N . VAL A 1 93 ? -10.461 5.426 9.664 1 83.06 93 VAL A N 1
ATOM 726 C CA . VAL A 1 93 ? -9.336 6.062 10.344 1 83.06 93 VAL A CA 1
ATOM 727 C C . VAL A 1 93 ? -9.695 6.332 11.797 1 83.06 93 VAL A C 1
ATOM 729 O O . VAL A 1 93 ? -10.359 7.328 12.109 1 83.06 93 VAL A O 1
ATOM 732 N N . ARG A 1 94 ? -9.297 5.434 12.68 1 83.56 94 ARG A N 1
ATOM 733 C CA . ARG A 1 94 ? -9.648 5.582 14.086 1 83.56 94 ARG A CA 1
ATOM 734 C C . ARG A 1 94 ? -8.969 6.801 14.703 1 83.56 94 ARG A C 1
ATOM 736 O O . ARG A 1 94 ? -9.609 7.602 15.383 1 83.56 94 ARG A O 1
ATOM 743 N N . ASP A 1 95 ? -7.645 6.754 14.398 1 88.44 95 ASP A N 1
ATOM 744 C CA . ASP A 1 95 ? -6.887 7.891 14.914 1 88.44 95 ASP A CA 1
ATOM 745 C C . ASP A 1 95 ? -5.766 8.281 13.953 1 88.44 95 ASP A C 1
ATOM 747 O O . ASP A 1 95 ? -4.957 7.445 13.555 1 88.44 95 ASP A O 1
ATOM 751 N N . LEU A 1 96 ? -5.879 9.438 13.578 1 90.5 96 LEU A N 1
ATOM 752 C CA . LEU A 1 96 ? -4.789 10.07 12.844 1 90.5 96 LEU A CA 1
ATOM 753 C C . LEU A 1 96 ? -4.465 11.438 13.43 1 90.5 96 LEU A C 1
ATOM 755 O O . LEU A 1 96 ? -5.363 12.258 13.625 1 90.5 96 LEU A O 1
ATOM 759 N N . SER A 1 97 ? -3.174 11.617 13.703 1 94.06 97 SER A N 1
ATOM 760 C CA . SER A 1 97 ? -2.764 12.938 14.156 1 94.06 97 SER A CA 1
ATOM 761 C C . SER A 1 97 ? -1.448 13.359 13.516 1 94.06 97 SER A C 1
ATOM 763 O O . SER A 1 97 ? -0.547 12.539 13.336 1 94.06 97 SER A O 1
ATOM 765 N N . LEU A 1 98 ? -1.373 14.586 13.148 1 95.56 98 LEU A N 1
ATOM 766 C CA . LEU A 1 98 ? -0.166 15.25 12.68 1 95.56 98 LEU A CA 1
ATOM 767 C C . LEU A 1 98 ? 0.118 16.5 13.5 1 95.56 98 LEU A C 1
ATOM 769 O O . LEU A 1 98 ? -0.726 17.406 13.594 1 95.56 98 LEU A O 1
ATOM 773 N N . ASP A 1 99 ? 1.255 16.516 14.109 1 97.44 99 ASP A N 1
ATOM 774 C CA . ASP A 1 99 ? 1.672 17.688 14.867 1 97.44 99 ASP A CA 1
ATOM 775 C C . ASP A 1 99 ? 2.924 18.312 14.266 1 97.44 99 ASP A C 1
ATOM 777 O O . ASP A 1 99 ? 4.008 17.734 14.312 1 97.44 99 ASP A O 1
ATOM 781 N N . TRP A 1 100 ? 2.74 19.516 13.828 1 97.81 100 TRP A N 1
ATOM 782 C CA . TRP A 1 100 ? 3.824 20.266 13.211 1 97.81 100 TRP A CA 1
ATOM 783 C C . TRP A 1 100 ? 4.344 21.359 14.156 1 97.81 100 TRP A C 1
ATOM 785 O O . TRP A 1 100 ? 3.559 22.062 14.797 1 97.81 100 TRP A O 1
ATOM 795 N N . TRP A 1 101 ? 5.633 21.453 14.211 1 97.88 101 TRP A N 1
ATOM 796 C CA . TRP A 1 101 ? 6.297 22.531 14.938 1 97.88 101 TRP A CA 1
ATOM 797 C C . TRP A 1 101 ? 7.289 23.266 14.039 1 97.88 101 TRP A C 1
ATOM 799 O O . TRP A 1 101 ? 8.039 22.641 13.289 1 97.88 101 TRP A O 1
ATOM 809 N N . PHE A 1 102 ? 7.277 24.594 14.234 1 98.06 102 PHE A N 1
ATOM 810 C CA . PHE A 1 102 ? 8.172 25.469 13.484 1 98.06 102 PHE A CA 1
ATOM 811 C C . PHE A 1 102 ? 8.992 26.344 14.422 1 98.06 102 PHE A C 1
ATOM 813 O O . PHE A 1 102 ? 8.453 27.219 15.102 1 98.06 102 PHE A O 1
ATOM 820 N N . ASP A 1 103 ? 10.258 26.078 14.414 1 98.12 103 ASP A N 1
ATOM 821 C CA . ASP A 1 103 ? 11.164 26.812 15.289 1 98.12 103 ASP A CA 1
ATOM 822 C C . ASP A 1 103 ? 12.109 27.703 14.484 1 98.12 103 ASP A C 1
ATOM 824 O O . ASP A 1 103 ? 13 27.203 13.797 1 98.12 103 ASP A O 1
ATOM 828 N N . ALA A 1 104 ? 11.883 28.984 14.633 1 98.12 104 ALA A N 1
ATOM 829 C CA . ALA A 1 104 ? 12.758 29.922 13.938 1 98.12 104 ALA A CA 1
ATOM 830 C C . ALA A 1 104 ? 14.195 29.781 14.422 1 98.12 104 ALA A C 1
ATOM 832 O O . ALA A 1 104 ? 14.453 29.734 15.625 1 98.12 104 ALA A O 1
ATOM 833 N N . GLN A 1 105 ? 15.07 29.688 13.438 1 97.06 105 GLN A N 1
ATOM 834 C CA . GLN A 1 105 ? 16.516 29.641 13.672 1 97.06 105 GLN A CA 1
ATOM 835 C C . GLN A 1 105 ? 17.266 30.562 12.727 1 97.06 105 GLN A C 1
ATOM 837 O O . GLN A 1 105 ? 16.719 31 11.703 1 97.06 105 GLN A O 1
ATOM 842 N N . PRO A 1 106 ? 18.484 30.953 13.266 1 96.81 106 PRO A N 1
ATOM 843 C CA . PRO A 1 106 ? 19.281 31.734 12.312 1 96.81 106 PRO A CA 1
ATOM 844 C C . PRO A 1 106 ? 19.422 31.047 10.953 1 96.81 106 PRO A C 1
ATOM 846 O O . PRO A 1 106 ? 19.859 29.891 10.891 1 96.81 106 PRO A O 1
ATOM 849 N N . GLY A 1 107 ? 19 31.688 9.938 1 96.19 107 GLY A N 1
ATOM 850 C CA . GLY A 1 107 ? 19.188 31.188 8.586 1 96.19 107 GLY A CA 1
ATOM 851 C C . GLY A 1 107 ? 18.031 30.328 8.109 1 96.19 107 GLY A C 1
ATOM 852 O O . GLY A 1 107 ? 18.031 29.859 6.965 1 96.19 107 GLY A O 1
ATOM 853 N N . GLY A 1 108 ? 17.109 30.094 9.078 1 97.31 108 GLY A N 1
ATOM 854 C CA . GLY A 1 108 ? 16.016 29.25 8.609 1 97.31 108 GLY A CA 1
ATOM 855 C C . GLY A 1 108 ? 15.086 28.812 9.727 1 97.31 108 GLY A C 1
ATOM 856 O O . GLY A 1 108 ? 14.805 29.594 10.641 1 97.31 108 GLY A O 1
ATOM 857 N N . CYS A 1 109 ? 14.531 27.656 9.523 1 98.06 109 CYS A N 1
ATOM 858 C CA . CYS A 1 109 ? 13.516 27.125 10.422 1 98.06 109 CYS A CA 1
ATOM 859 C C . CYS A 1 109 ? 13.719 25.625 10.648 1 98.06 109 CYS A C 1
ATOM 861 O O . CYS A 1 109 ? 13.891 24.875 9.688 1 98.06 109 CYS A O 1
ATOM 863 N N . LEU A 1 110 ? 13.781 25.25 11.961 1 97.44 110 LEU A N 1
ATOM 864 C CA . LEU A 1 110 ? 13.688 23.828 12.305 1 97.44 110 LEU A CA 1
ATOM 865 C C . LEU A 1 110 ? 12.242 23.359 12.273 1 97.44 110 LEU A C 1
ATOM 867 O O . LEU A 1 110 ? 11.43 23.766 13.102 1 97.44 110 LEU A O 1
ATOM 871 N N . THR A 1 111 ? 11.945 22.578 11.211 1 97.44 111 THR A N 1
ATOM 872 C CA . THR A 1 111 ? 10.602 22.047 11.008 1 97.44 111 THR A CA 1
ATOM 873 C C . THR A 1 111 ? 10.508 20.609 11.508 1 97.44 111 THR A C 1
ATOM 875 O O . THR A 1 111 ? 11.312 19.75 11.125 1 97.44 111 THR A O 1
ATOM 878 N N . ARG A 1 112 ? 9.438 20.344 12.352 1 95.88 112 ARG A N 1
ATOM 879 C CA . ARG A 1 112 ? 9.258 19.031 12.953 1 95.88 112 ARG A CA 1
ATOM 880 C C . ARG A 1 112 ? 7.836 18.516 12.742 1 95.88 112 ARG A C 1
ATOM 882 O O . ARG A 1 112 ? 6.875 19.281 12.82 1 95.88 112 ARG A O 1
ATOM 889 N N . LEU A 1 113 ? 7.773 17.219 12.531 1 97.06 113 LEU A N 1
ATOM 890 C CA . LEU A 1 113 ? 6.488 16.547 12.422 1 97.06 113 LEU A CA 1
ATOM 891 C C . LEU A 1 113 ? 6.441 15.312 13.328 1 97.06 113 LEU A C 1
ATOM 893 O O . LEU A 1 113 ? 7.336 14.469 13.281 1 97.06 113 LEU A O 1
ATOM 897 N N . ASP A 1 114 ? 5.379 15.242 14.195 1 95.25 114 ASP A N 1
ATOM 898 C CA . ASP A 1 114 ? 4.98 14.023 14.891 1 95.25 114 ASP A CA 1
ATOM 899 C C . ASP A 1 114 ? 3.676 13.469 14.32 1 95.25 114 ASP A C 1
ATOM 901 O O . ASP A 1 114 ? 2.672 14.18 14.25 1 95.25 114 ASP A O 1
ATOM 905 N N . MET A 1 115 ? 3.791 12.258 13.914 1 93.44 115 MET A N 1
ATOM 906 C CA . MET A 1 115 ? 2.627 11.625 13.305 1 93.44 115 MET A CA 1
ATOM 907 C C . MET A 1 115 ? 2.223 10.367 14.07 1 93.44 115 MET A C 1
ATOM 909 O O . MET A 1 115 ? 3.08 9.586 14.477 1 93.44 115 MET A O 1
ATOM 913 N N . THR A 1 116 ? 0.877 10.281 14.32 1 89.88 116 THR A N 1
ATOM 914 C CA . THR A 1 116 ? 0.288 9.055 14.836 1 89.88 116 THR A CA 1
ATOM 915 C C . THR A 1 116 ? -0.771 8.516 13.875 1 89.88 116 THR A C 1
ATOM 917 O O . THR A 1 116 ? -1.557 9.289 13.32 1 89.88 116 THR A O 1
ATOM 920 N N . LEU A 1 117 ? -0.711 7.227 13.633 1 85.12 117 LEU A N 1
ATOM 921 C CA . LEU A 1 117 ? -1.716 6.578 12.797 1 85.12 117 LEU A CA 1
ATOM 922 C C . LEU A 1 117 ? -2.25 5.32 13.469 1 85.12 117 LEU A C 1
ATOM 924 O O . LEU A 1 117 ? -1.477 4.438 13.852 1 85.12 117 LEU A O 1
ATOM 928 N N . ASP A 1 118 ? -3.539 5.316 13.656 1 83.81 118 ASP A N 1
ATOM 929 C CA . ASP A 1 118 ? -4.266 4.148 14.148 1 83.81 118 ASP A CA 1
ATOM 930 C C . ASP A 1 118 ? -5.457 3.824 13.258 1 83.81 118 ASP A C 1
ATOM 932 O O . ASP A 1 118 ? -6.453 4.551 13.25 1 83.81 118 ASP A O 1
ATOM 936 N N . LEU A 1 119 ? -5.156 2.67 12.5 1 79.12 119 LEU A N 1
ATOM 937 C CA . LEU A 1 119 ? -6.23 2.223 11.617 1 79.12 119 LEU A CA 1
ATOM 938 C C . LEU A 1 119 ? -7.148 1.242 12.336 1 79.12 119 LEU A C 1
ATOM 940 O O . LEU A 1 119 ? -6.688 0.415 13.125 1 79.12 119 LEU A O 1
ATOM 944 N N . GLY A 1 120 ? -8.43 1.387 12.125 1 76 120 GLY A N 1
ATOM 945 C CA . GLY A 1 120 ? -9.383 0.433 12.672 1 76 120 GLY A CA 1
ATOM 946 C C . GLY A 1 120 ? -9.336 -0.916 11.977 1 76 120 GLY A C 1
ATOM 947 O O . GLY A 1 120 ? -8.828 -1.028 10.859 1 76 120 GLY A O 1
ATOM 948 N N . SER A 1 121 ? -9.852 -2.014 12.633 1 70.5 121 SER A N 1
ATOM 949 C CA . SER A 1 121 ? -9.867 -3.379 12.117 1 70.5 121 SER A CA 1
ATOM 950 C C . SER A 1 121 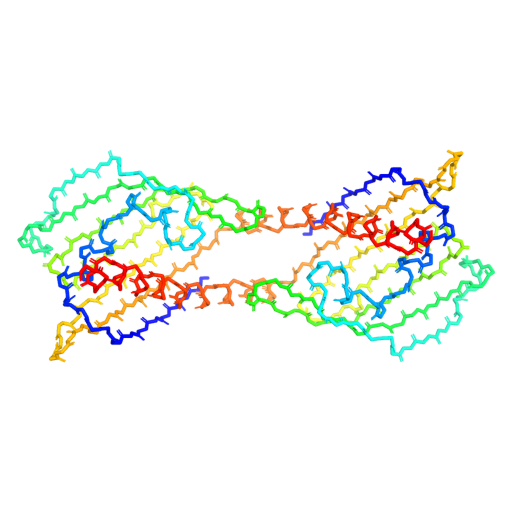? -10.562 -3.445 10.758 1 70.5 121 SER A C 1
ATOM 952 O O . SER A 1 121 ? -10.078 -4.109 9.844 1 70.5 121 SER A O 1
ATOM 954 N N . ARG A 1 122 ? -11.656 -2.773 10.609 1 69.75 122 ARG A N 1
ATOM 955 C CA . ARG A 1 122 ? -12.414 -2.801 9.359 1 69.75 122 ARG A CA 1
ATOM 956 C C . ARG A 1 122 ? -11.617 -2.182 8.219 1 69.75 122 ARG A C 1
ATOM 958 O O . ARG A 1 122 ? -11.633 -2.688 7.098 1 69.75 122 ARG A O 1
ATOM 965 N N . SER A 1 123 ? -10.883 -1.105 8.547 1 73.19 123 SER A N 1
ATOM 966 C CA . SER A 1 123 ? -10.062 -0.437 7.539 1 73.19 123 SER A CA 1
ATOM 967 C C . SER A 1 123 ? -8.914 -1.326 7.086 1 73.19 123 SER A C 1
ATOM 969 O O . SER A 1 123 ? -8.617 -1.398 5.891 1 73.19 123 SER A O 1
ATOM 971 N N . LEU A 1 124 ? -8.406 -1.963 8.07 1 70.56 124 LEU A N 1
ATOM 972 C CA . LEU A 1 124 ? -7.312 -2.881 7.77 1 70.56 124 LEU A CA 1
ATOM 973 C C . LEU A 1 124 ? -7.777 -3.992 6.832 1 70.56 124 LEU A C 1
ATOM 975 O O . LEU A 1 124 ? -7.066 -4.348 5.891 1 70.56 124 LEU A O 1
ATOM 979 N N . GLU A 1 125 ? -8.945 -4.441 7.078 1 70.12 125 GLU A N 1
ATOM 980 C CA . GLU A 1 125 ? -9.531 -5.473 6.223 1 70.12 125 GLU A CA 1
ATOM 981 C C . GLU A 1 125 ? -9.75 -4.953 4.805 1 70.12 125 GLU A C 1
ATOM 983 O O . GLU A 1 125 ? -9.469 -5.656 3.832 1 70.12 125 GLU A O 1
ATOM 988 N N . ASN A 1 126 ? -10.141 -3.764 4.742 1 69.88 126 ASN A N 1
ATOM 989 C CA . ASN A 1 126 ? -10.391 -3.146 3.445 1 69.88 126 ASN A CA 1
ATOM 990 C C . ASN A 1 126 ? -9.094 -2.891 2.688 1 69.88 126 ASN A C 1
ATOM 992 O O . ASN A 1 126 ? -9.031 -3.068 1.47 1 69.88 126 ASN A O 1
ATOM 996 N N . LEU A 1 127 ? -8.148 -2.527 3.434 1 69.69 127 LEU A N 1
ATOM 997 C CA . LEU A 1 127 ? -6.828 -2.32 2.844 1 69.69 127 LEU A CA 1
ATOM 998 C C . LEU A 1 127 ? -6.297 -3.611 2.234 1 69.69 127 LEU A C 1
ATOM 1000 O O . LEU A 1 127 ? -5.883 -3.631 1.072 1 69.69 127 LEU A O 1
ATOM 1004 N N . LEU A 1 128 ? -6.449 -4.691 2.916 1 72.44 128 LEU A N 1
ATOM 1005 C CA . LEU A 1 128 ? -5.961 -5.984 2.449 1 72.44 128 LEU A CA 1
ATOM 1006 C C . LEU A 1 128 ? -6.777 -6.477 1.259 1 72.44 128 LEU A C 1
ATOM 1008 O O . LEU A 1 128 ? -6.215 -6.973 0.279 1 72.44 128 LEU A O 1
ATOM 1012 N N . ALA A 1 129 ? -8.062 -6.312 1.406 1 70.75 129 ALA A N 1
ATOM 1013 C CA . ALA A 1 129 ? -8.977 -6.75 0.352 1 70.75 129 ALA A CA 1
ATOM 1014 C C . ALA A 1 129 ? -8.742 -5.965 -0.935 1 70.75 129 ALA A C 1
ATOM 1016 O O . ALA A 1 129 ? -8.719 -6.539 -2.025 1 70.75 129 ALA A O 1
ATOM 1017 N N . GLY A 1 130 ? -8.555 -4.715 -0.847 1 72.81 130 GLY A N 1
ATOM 1018 C CA . GLY A 1 130 ? -8.32 -3.865 -2.002 1 72.81 130 GLY A CA 1
ATOM 1019 C C . GLY A 1 130 ? -7.008 -4.152 -2.701 1 72.81 130 GLY A C 1
ATOM 1020 O O . GLY A 1 130 ? -6.957 -4.254 -3.928 1 72.81 130 GLY A O 1
ATOM 1021 N N . MET A 1 131 ? -6.008 -4.32 -1.97 1 74.06 131 MET A N 1
ATOM 1022 C CA . MET A 1 131 ? -4.688 -4.625 -2.514 1 74.06 131 MET A CA 1
ATOM 1023 C C . MET A 1 131 ? -4.688 -5.98 -3.213 1 74.06 131 MET A C 1
ATOM 1025 O O . MET A 1 131 ? -4.117 -6.125 -4.297 1 74.06 131 MET A O 1
ATOM 1029 N N . SER A 1 132 ? -5.402 -6.98 -2.541 1 78.62 132 SER A N 1
ATOM 1030 C CA . SER A 1 132 ? -5.367 -8.344 -3.055 1 78.62 132 SER A CA 1
ATOM 1031 C C . SER A 1 132 ? -6.133 -8.461 -4.367 1 78.62 132 SER A C 1
ATOM 1033 O O . SER A 1 132 ? -5.688 -9.133 -5.297 1 78.62 132 SER A O 1
ATOM 1035 N N . SER A 1 133 ? -7.27 -7.867 -4.441 1 80.62 133 SER A N 1
ATOM 1036 C CA . SER A 1 133 ? -8.07 -7.895 -5.664 1 80.62 133 SER A CA 1
ATOM 1037 C C . SER A 1 133 ? -7.32 -7.25 -6.828 1 80.62 133 SER A C 1
ATOM 1039 O O . SER A 1 133 ? -7.246 -7.824 -7.918 1 80.62 133 SER A O 1
ATOM 1041 N N . GLU A 1 134 ? -6.797 -6.227 -6.527 1 82.06 134 GLU A N 1
ATOM 1042 C CA . GLU A 1 134 ? -6.012 -5.527 -7.547 1 82.06 134 GLU A CA 1
ATOM 1043 C C . GLU A 1 134 ? -4.758 -6.316 -7.91 1 82.06 134 GLU A C 1
ATOM 1045 O O . GLU A 1 134 ? -4.359 -6.355 -9.078 1 82.06 134 GLU A O 1
ATOM 1050 N N . ALA A 1 135 ? -4.25 -6.965 -7.027 1 84.12 135 ALA A N 1
ATOM 1051 C CA . ALA A 1 135 ? -3.023 -7.738 -7.227 1 84.12 135 ALA A CA 1
ATOM 1052 C C . ALA A 1 135 ? -3.26 -8.898 -8.188 1 84.12 135 ALA A C 1
ATOM 1054 O O . ALA A 1 135 ? -2.475 -9.125 -9.109 1 84.12 135 ALA A O 1
ATOM 1055 N N . ALA A 1 136 ? -4.383 -9.578 -8.023 1 87.94 136 ALA A N 1
ATOM 1056 C CA . ALA A 1 136 ? -4.695 -10.695 -8.906 1 87.94 136 ALA A CA 1
ATOM 1057 C C . ALA A 1 136 ? -4.828 -10.234 -10.352 1 87.94 136 ALA A C 1
ATOM 1059 O O . ALA A 1 136 ? -4.281 -10.859 -11.266 1 87.94 136 ALA A O 1
ATOM 1060 N N . VAL A 1 137 ? -5.48 -9.195 -10.594 1 88.56 137 VAL A N 1
ATOM 1061 C CA . VAL A 1 137 ? -5.688 -8.633 -11.93 1 88.56 137 VAL A CA 1
ATOM 1062 C C . VAL A 1 137 ? -4.352 -8.188 -12.516 1 88.56 137 VAL A C 1
ATOM 1064 O O . VAL A 1 137 ? -4.039 -8.492 -13.672 1 88.56 137 VAL A O 1
ATOM 1067 N N . LYS A 1 138 ? -3.576 -7.59 -11.727 1 87.94 138 LYS A N 1
ATOM 1068 C CA . LYS A 1 138 ? -2.271 -7.109 -12.172 1 87.94 138 LYS A CA 1
ATOM 1069 C C . LYS A 1 138 ? -1.347 -8.273 -12.523 1 87.94 138 LYS A C 1
ATOM 1071 O O . LYS A 1 138 ? -0.545 -8.18 -13.453 1 87.94 138 LYS A O 1
ATOM 1076 N N . LEU A 1 139 ? -1.436 -9.352 -11.766 1 90.38 139 LEU A N 1
ATOM 1077 C CA . LEU A 1 139 ? -0.644 -10.539 -12.078 1 90.38 139 LEU A CA 1
ATOM 1078 C C . LEU A 1 139 ? -1.016 -11.102 -13.445 1 90.38 139 LEU A C 1
ATOM 1080 O O . LEU A 1 139 ? -0.143 -11.312 -14.289 1 90.38 139 LEU A O 1
ATOM 1084 N N . VAL A 1 140 ? -2.293 -11.227 -13.734 1 93.25 140 VAL A N 1
ATOM 1085 C CA . VAL A 1 140 ? -2.734 -11.766 -15.016 1 93.25 140 VAL A CA 1
ATOM 1086 C C . VAL A 1 140 ? -2.314 -10.828 -16.141 1 93.25 140 VAL A C 1
ATOM 1088 O O . VAL A 1 140 ? -1.846 -11.273 -17.188 1 93.25 140 VAL A O 1
ATOM 1091 N N . ASP A 1 141 ? -2.445 -9.555 -15.93 1 92.69 141 ASP A N 1
ATOM 1092 C CA . ASP A 1 141 ? -2.027 -8.555 -16.906 1 92.69 141 ASP A CA 1
ATOM 1093 C C . ASP A 1 141 ? -0.541 -8.688 -17.219 1 92.69 141 ASP A C 1
ATOM 1095 O O . ASP A 1 141 ? -0.14 -8.586 -18.391 1 92.69 141 ASP A O 1
ATOM 1099 N N . ALA A 1 142 ? 0.261 -8.852 -16.219 1 92.38 142 ALA A N 1
ATOM 1100 C CA . ALA A 1 142 ? 1.709 -8.953 -16.391 1 92.38 142 ALA A CA 1
ATOM 1101 C C . ALA A 1 142 ? 2.078 -10.172 -17.219 1 92.38 142 ALA A C 1
ATOM 1103 O O . ALA A 1 142 ? 2.922 -10.086 -18.125 1 92.38 142 ALA A O 1
ATOM 1104 N N . PHE A 1 143 ? 1.449 -11.266 -17.031 1 94.44 143 PHE A N 1
ATOM 1105 C CA . PHE A 1 143 ? 1.744 -12.477 -17.797 1 94.44 143 PHE A CA 1
ATOM 1106 C C . PHE A 1 143 ? 1.262 -12.344 -19.234 1 94.44 143 PHE A C 1
ATOM 1108 O O . PHE A 1 143 ? 1.914 -12.836 -20.156 1 94.44 143 PHE A O 1
ATOM 1115 N N . GLU A 1 144 ? 0.115 -11.703 -19.406 1 94.88 144 GLU A N 1
ATOM 1116 C CA . GLU A 1 144 ? -0.352 -11.438 -20.766 1 94.88 144 GLU A CA 1
ATOM 1117 C C . GLU A 1 144 ? 0.649 -10.578 -21.531 1 94.88 144 GLU A C 1
ATOM 1119 O O . GLU A 1 144 ? 0.997 -10.891 -22.672 1 94.88 144 GLU A O 1
ATOM 1124 N N . ARG A 1 145 ? 1.082 -9.539 -20.953 1 92.69 145 ARG A N 1
ATOM 1125 C CA . ARG A 1 145 ? 2.045 -8.648 -21.578 1 92.69 145 ARG A CA 1
ATOM 1126 C C . ARG A 1 145 ? 3.334 -9.383 -21.922 1 92.69 145 ARG A C 1
ATOM 1128 O O . ARG A 1 145 ? 3.881 -9.211 -23.016 1 92.69 145 ARG A O 1
ATOM 1135 N N . ARG A 1 146 ? 3.75 -10.148 -20.953 1 92.38 146 ARG A N 1
ATOM 1136 C CA . ARG A 1 146 ? 4.969 -10.914 -21.172 1 92.38 146 ARG A CA 1
ATOM 1137 C C . ARG A 1 146 ? 4.785 -11.922 -22.297 1 92.38 146 ARG A C 1
ATOM 1139 O O . ARG A 1 146 ? 5.699 -12.133 -23.109 1 92.38 146 ARG A O 1
ATOM 1146 N N . ALA A 1 147 ? 3.709 -12.562 -22.453 1 94.81 147 ALA A N 1
ATOM 1147 C CA . ALA A 1 147 ? 3.406 -13.5 -23.531 1 94.81 147 ALA A CA 1
ATOM 1148 C C . ALA A 1 147 ? 3.467 -12.82 -24.891 1 94.81 147 ALA A C 1
ATOM 1150 O O . ALA A 1 147 ? 4.043 -13.359 -25.844 1 94.81 147 ALA A O 1
ATOM 1151 N N . HIS A 1 148 ? 2.848 -11.625 -24.922 1 93.69 148 HIS A N 1
ATOM 1152 C CA . HIS A 1 148 ? 2.902 -10.859 -26.172 1 93.69 148 HIS A CA 1
ATOM 1153 C C . HIS A 1 148 ? 4.344 -10.578 -26.578 1 93.69 148 HIS A C 1
ATOM 1155 O O . HIS A 1 148 ? 4.703 -10.734 -27.75 1 93.69 148 HIS A O 1
ATOM 1161 N N . ALA A 1 149 ? 5.152 -10.234 -25.656 1 91.81 149 ALA A N 1
ATOM 1162 C CA . ALA A 1 149 ? 6.547 -9.891 -25.922 1 91.81 149 ALA A CA 1
ATOM 1163 C C . ALA A 1 149 ? 7.328 -11.117 -26.406 1 91.81 149 ALA A C 1
ATOM 1165 O O . ALA A 1 149 ? 8.18 -11.008 -27.281 1 91.81 149 ALA A O 1
ATOM 1166 N N . LEU A 1 150 ? 7.059 -12.258 -25.859 1 92.75 150 LEU A N 1
ATOM 1167 C CA . LEU A 1 150 ? 7.852 -13.453 -26.141 1 92.75 150 LEU A CA 1
ATOM 1168 C C . LEU A 1 150 ? 7.324 -14.188 -27.375 1 92.75 150 LEU A C 1
ATOM 1170 O O . LEU A 1 150 ? 8.102 -14.719 -28.156 1 92.75 150 LEU A O 1
ATOM 1174 N N . TYR A 1 151 ? 6.039 -14.211 -27.547 1 92.88 151 TYR A N 1
ATOM 1175 C CA . TYR A 1 151 ? 5.473 -15.141 -28.516 1 92.88 151 TYR A CA 1
ATOM 1176 C C . TYR A 1 151 ? 4.934 -14.398 -29.734 1 92.88 151 TYR A C 1
ATOM 1178 O O . TYR A 1 151 ? 4.633 -15.016 -30.75 1 92.88 151 TYR A O 1
ATOM 1186 N N . GLN A 1 152 ? 4.57 -13.164 -29.703 1 85.75 152 GLN A N 1
ATOM 1187 C CA . GLN A 1 152 ? 4.129 -12.414 -30.875 1 85.75 152 GLN A CA 1
ATOM 1188 C C . GLN A 1 152 ? 5.211 -11.453 -31.359 1 85.75 152 GLN A C 1
ATOM 1190 O O . GLN A 1 152 ? 5.191 -11.016 -32.5 1 85.75 152 GLN A O 1
ATOM 1195 N N . GLY A 1 153 ? 5.949 -10.797 -30.5 1 67.69 153 GLY A N 1
ATOM 1196 C CA . GLY A 1 153 ? 6.988 -9.906 -30.984 1 67.69 153 GLY A CA 1
ATOM 1197 C C . GLY A 1 153 ? 8.086 -10.617 -31.75 1 67.69 153 GLY A C 1
ATOM 1198 O O . GLY A 1 153 ? 9.078 -10 -32.156 1 67.69 153 GLY A O 1
ATOM 1199 N N . GLY A 1 154 ? 8.133 -11.969 -31.766 1 47 154 GLY A N 1
ATOM 1200 C CA . GLY A 1 154 ? 9.102 -12.484 -32.719 1 47 154 GLY A CA 1
ATOM 1201 C C . GLY A 1 154 ? 8.594 -12.461 -34.156 1 47 154 GLY A C 1
ATOM 1202 O O . GLY A 1 154 ? 7.383 -12.414 -34.375 1 47 154 GLY A O 1
ATOM 1203 N N . MET B 1 1 ? -8.227 -13.336 6.211 1 74.88 1 MET B N 1
ATOM 1204 C CA . MET B 1 1 ? -7.883 -14.016 4.969 1 74.88 1 MET B CA 1
ATOM 1205 C C . MET B 1 1 ? -8.695 -13.469 3.803 1 74.88 1 MET B C 1
ATOM 1207 O O . MET B 1 1 ? -9.883 -13.172 3.951 1 74.88 1 MET B O 1
ATOM 1211 N N . SER B 1 2 ? -7.93 -13.133 2.666 1 81.62 2 SER B N 1
ATOM 1212 C CA . SER B 1 2 ? -8.617 -12.641 1.476 1 81.62 2 SER B CA 1
ATOM 1213 C C . SER B 1 2 ? -8.406 -13.578 0.29 1 81.62 2 SER B C 1
ATOM 1215 O O . SER B 1 2 ? -7.348 -14.188 0.152 1 81.62 2 SER B O 1
ATOM 1217 N N . VAL B 1 3 ? -9.484 -13.828 -0.503 1 84.12 3 VAL B N 1
ATOM 1218 C CA . VAL B 1 3 ? -9.453 -14.656 -1.705 1 84.12 3 VAL B CA 1
ATOM 1219 C C . VAL B 1 3 ? -9.812 -13.805 -2.924 1 84.12 3 VAL B C 1
ATOM 1221 O O . VAL B 1 3 ? -10.75 -13 -2.873 1 84.12 3 VAL B O 1
ATOM 1224 N N . HIS B 1 4 ? -9.062 -13.953 -3.93 1 89.5 4 HIS B N 1
ATOM 1225 C CA . HIS B 1 4 ? -9.281 -13.188 -5.152 1 89.5 4 HIS B CA 1
ATOM 1226 C C . HIS B 1 4 ? -9.188 -14.086 -6.387 1 89.5 4 HIS B C 1
ATOM 1228 O O . HIS B 1 4 ? -8.477 -15.094 -6.371 1 89.5 4 HIS B O 1
ATOM 1234 N N . HIS B 1 5 ? -9.953 -13.57 -7.418 1 90.69 5 HIS B N 1
ATOM 1235 C CA . HIS B 1 5 ? -10.047 -14.352 -8.648 1 90.69 5 HIS B CA 1
ATOM 1236 C C . HIS B 1 5 ? -9.852 -13.469 -9.875 1 90.69 5 HIS B C 1
ATOM 1238 O O . HIS B 1 5 ? -10.328 -12.336 -9.914 1 90.69 5 HIS B O 1
ATOM 1244 N N . ALA B 1 6 ? -9.07 -13.984 -10.828 1 92.38 6 ALA B N 1
ATOM 1245 C CA . ALA B 1 6 ? -8.945 -13.359 -12.148 1 92.38 6 ALA B CA 1
ATOM 1246 C C . ALA B 1 6 ? -8.992 -14.398 -13.258 1 92.38 6 ALA B C 1
ATOM 1248 O O . ALA B 1 6 ? -8.453 -15.5 -13.102 1 92.38 6 ALA B O 1
ATOM 1249 N N . GLU B 1 7 ? -9.68 -14 -14.305 1 94.5 7 GLU B N 1
ATOM 1250 C CA . GLU B 1 7 ? -9.812 -14.883 -15.461 1 94.5 7 GLU B CA 1
ATOM 1251 C C . GLU B 1 7 ? -9.781 -14.086 -16.766 1 94.5 7 GLU B C 1
ATOM 1253 O O . GLU B 1 7 ? -10.406 -13.031 -16.875 1 94.5 7 GLU B O 1
ATOM 1258 N N . ARG B 1 8 ? -9.07 -14.688 -17.797 1 95.31 8 ARG B N 1
ATOM 1259 C CA . ARG B 1 8 ? -8.945 -14 -19.078 1 95.31 8 ARG B CA 1
ATOM 1260 C C . ARG B 1 8 ? -8.656 -14.984 -20.203 1 95.31 8 ARG B C 1
ATOM 1262 O O . ARG B 1 8 ? -7.859 -15.906 -20.047 1 95.31 8 ARG B O 1
ATOM 1269 N N . PHE B 1 9 ? -9.328 -14.812 -21.312 1 96.38 9 PHE B N 1
ATOM 1270 C CA . PHE B 1 9 ? -8.953 -15.523 -22.531 1 96.38 9 PHE B CA 1
ATOM 1271 C C . PHE B 1 9 ? -7.781 -14.836 -23.219 1 96.38 9 PHE B C 1
ATOM 1273 O O . PHE B 1 9 ? -7.82 -13.625 -23.469 1 96.38 9 PHE B O 1
ATOM 1280 N N . LEU B 1 10 ? -6.746 -15.562 -23.469 1 95.81 10 LEU B N 1
ATOM 1281 C CA . LEU B 1 10 ? -5.543 -15.031 -24.109 1 95.81 10 LEU B CA 1
ATOM 1282 C C . LEU B 1 10 ? -5.242 -15.773 -25.406 1 95.81 10 LEU B C 1
ATOM 1284 O O . LEU B 1 10 ? -5.414 -17 -25.484 1 95.81 10 LEU B O 1
ATOM 1288 N N . PRO B 1 11 ? -4.762 -15.102 -26.438 1 96 11 PRO B N 1
ATOM 1289 C CA . PRO B 1 11 ? -4.484 -15.719 -27.75 1 96 11 PRO B CA 1
ATOM 1290 C C . PRO B 1 11 ? -3.154 -16.469 -27.766 1 96 11 PRO B C 1
ATOM 1292 O O . PRO B 1 11 ? -2.363 -16.281 -28.703 1 96 11 PRO B O 1
ATOM 1295 N N . PHE B 1 12 ? -2.861 -17.234 -26.828 1 97.38 12 PHE B N 1
ATOM 1296 C CA . PHE B 1 12 ? -1.698 -18.109 -26.672 1 97.38 12 PHE B CA 1
ATOM 1297 C C . PHE B 1 12 ? -2.119 -19.5 -26.25 1 97.38 12 PHE B C 1
ATOM 1299 O O . PHE B 1 12 ? -3.182 -19.688 -25.641 1 97.38 12 PHE B O 1
ATOM 1306 N N . SER B 1 13 ? -1.319 -20.406 -26.562 1 97.31 13 SER B N 1
ATOM 1307 C CA . SER B 1 13 ? -1.653 -21.781 -26.219 1 97.31 13 SER B CA 1
ATOM 1308 C C . SER B 1 13 ? -1.544 -22.016 -24.703 1 97.31 13 SER B C 1
ATOM 1310 O O . SER B 1 13 ? -0.9 -21.234 -24 1 97.31 13 SER B O 1
ATOM 1312 N N . ASP B 1 14 ? -2.18 -23.094 -24.234 1 97.81 14 ASP B N 1
ATOM 1313 C CA . ASP B 1 14 ? -2.066 -23.484 -22.828 1 97.81 14 ASP B CA 1
ATOM 1314 C C . ASP B 1 14 ? -0.615 -23.781 -22.453 1 97.81 14 ASP B C 1
ATOM 1316 O O . ASP B 1 14 ? -0.139 -23.359 -21.406 1 97.81 14 ASP B O 1
ATOM 1320 N N . LEU B 1 15 ? 0.102 -24.469 -23.328 1 97.38 15 LEU B N 1
ATOM 1321 C CA . LEU B 1 15 ? 1.498 -24.797 -23.062 1 97.38 15 LEU B CA 1
ATOM 1322 C C . LEU B 1 15 ? 2.346 -23.531 -22.969 1 97.38 15 LEU B C 1
ATOM 1324 O O . LEU B 1 15 ? 3.23 -23.438 -22.125 1 97.38 15 LEU B O 1
ATOM 1328 N N . GLN B 1 16 ? 2.109 -22.562 -23.828 1 96.62 16 GLN B N 1
ATOM 1329 C CA . GLN B 1 16 ? 2.826 -21.297 -23.766 1 96.62 16 GLN B CA 1
ATOM 1330 C C . GLN B 1 16 ? 2.598 -20.578 -22.438 1 96.62 16 GLN B C 1
ATOM 1332 O O . GLN B 1 16 ? 3.551 -20.141 -21.797 1 96.62 16 GLN B O 1
ATOM 1337 N N . MET B 1 17 ? 1.34 -20.531 -22.078 1 97.44 17 MET B N 1
ATOM 1338 C CA . MET B 1 17 ? 0.998 -19.844 -20.844 1 97.44 17 MET B CA 1
ATOM 1339 C C . MET B 1 17 ? 1.541 -20.578 -19.641 1 97.44 17 MET B C 1
ATOM 1341 O O . MET B 1 17 ? 2.078 -19.969 -18.719 1 97.44 17 MET B O 1
ATOM 1345 N N . PHE B 1 18 ? 1.452 -21.875 -19.625 1 97.5 18 PHE B N 1
ATOM 1346 C CA . PHE B 1 18 ? 2.016 -22.703 -18.562 1 97.5 18 PHE B CA 1
ATOM 1347 C C . PHE B 1 18 ? 3.512 -22.453 -18.406 1 97.5 18 PHE B C 1
ATOM 1349 O O . PHE B 1 18 ? 3.998 -22.203 -17.312 1 97.5 18 PHE B O 1
ATOM 1356 N N . THR B 1 19 ? 4.152 -22.531 -19.5 1 97.5 19 THR B N 1
ATOM 1357 C CA . THR B 1 19 ? 5.602 -22.375 -19.516 1 97.5 19 THR B CA 1
ATOM 1358 C C . THR B 1 19 ? 6.004 -21.016 -18.969 1 97.5 19 THR B C 1
ATOM 1360 O O . THR B 1 19 ? 6.961 -20.906 -18.188 1 97.5 19 THR B O 1
ATOM 1363 N N . LEU B 1 20 ? 5.273 -20.047 -19.328 1 96.75 20 LEU B N 1
ATOM 1364 C CA . LEU B 1 20 ? 5.543 -18.672 -18.891 1 96.75 20 LEU B CA 1
ATOM 1365 C C . LEU B 1 20 ? 5.371 -18.547 -17.375 1 96.75 20 LEU B C 1
ATOM 1367 O O . LEU B 1 20 ? 6.234 -18 -16.688 1 96.75 20 LEU B O 1
ATOM 1371 N N . VAL B 1 21 ? 4.297 -19.062 -16.812 1 97.69 21 VAL B N 1
ATOM 1372 C CA . VAL B 1 21 ? 3.986 -18.953 -15.398 1 97.69 21 VAL B CA 1
ATOM 1373 C C . VAL B 1 21 ? 4.941 -19.828 -14.594 1 97.69 21 VAL B C 1
ATOM 1375 O O . VAL B 1 21 ? 5.324 -19.484 -13.477 1 97.69 21 VAL B O 1
ATOM 1378 N N . ALA B 1 22 ? 5.41 -20.891 -15.148 1 97.31 22 ALA B N 1
ATOM 1379 C CA . ALA B 1 22 ? 6.277 -21.859 -14.469 1 97.31 22 ALA B CA 1
ATOM 1380 C C . ALA B 1 22 ? 7.688 -21.281 -14.289 1 97.31 22 ALA B C 1
ATOM 1382 O O . ALA B 1 22 ? 8.453 -21.766 -13.453 1 97.31 22 ALA B O 1
ATOM 1383 N N . ASP B 1 23 ? 8.062 -20.312 -15.047 1 96.81 23 ASP B N 1
ATOM 1384 C CA . ASP B 1 23 ? 9.414 -19.75 -15.023 1 96.81 23 ASP B CA 1
ATOM 1385 C C . ASP B 1 23 ? 9.555 -18.703 -13.93 1 96.81 23 ASP B C 1
ATOM 1387 O O . ASP B 1 23 ? 9.828 -17.531 -14.219 1 96.81 23 ASP B O 1
ATOM 1391 N N . VAL B 1 24 ? 9.562 -19.094 -12.672 1 97.12 24 VAL B N 1
ATOM 1392 C CA . VAL B 1 24 ? 9.422 -18.234 -11.5 1 97.12 24 VAL B CA 1
ATOM 1393 C C . VAL B 1 24 ? 10.672 -17.375 -11.336 1 97.12 24 VAL B C 1
ATOM 1395 O O . VAL B 1 24 ? 10.594 -16.25 -10.844 1 97.12 24 VAL B O 1
ATOM 1398 N N . GLU B 1 25 ? 11.812 -17.781 -11.742 1 97.25 25 GLU B N 1
ATOM 1399 C CA . GLU B 1 25 ? 13.055 -17.047 -11.531 1 97.25 25 GLU B CA 1
ATOM 1400 C C . GLU B 1 25 ? 13.109 -15.789 -12.406 1 97.25 25 GLU B C 1
ATOM 1402 O O . GLU B 1 25 ? 13.922 -14.898 -12.164 1 97.25 25 GLU B O 1
ATOM 1407 N N . ARG B 1 26 ? 12.219 -15.688 -13.328 1 96 26 ARG B N 1
ATOM 1408 C CA . ARG B 1 26 ? 12.195 -14.516 -14.188 1 96 26 ARG B CA 1
ATOM 1409 C C . ARG B 1 26 ? 11.133 -13.523 -13.727 1 96 26 ARG B C 1
ATOM 1411 O O . ARG B 1 26 ? 11.039 -12.414 -14.266 1 96 26 ARG B O 1
ATOM 1418 N N . TYR B 1 27 ? 10.43 -13.82 -12.719 1 95.88 27 TYR B N 1
ATOM 1419 C CA . TYR B 1 27 ? 9.344 -12.969 -12.234 1 95.88 27 TYR B CA 1
ATOM 1420 C C . TYR B 1 27 ? 9.844 -11.562 -11.945 1 95.88 27 TYR B C 1
ATOM 1422 O O . TYR B 1 27 ? 9.195 -10.578 -12.312 1 95.88 27 TYR B O 1
ATOM 1430 N N . PRO B 1 28 ? 11.008 -11.398 -11.375 1 95 28 PRO B N 1
ATOM 1431 C CA . PRO B 1 28 ? 11.477 -10.047 -11.055 1 95 28 PRO B CA 1
ATOM 1432 C C . PRO B 1 28 ? 11.594 -9.156 -12.289 1 95 28 PRO B C 1
ATOM 1434 O O . PRO B 1 28 ? 11.617 -7.93 -12.172 1 95 28 PRO B O 1
ATOM 1437 N N . GLN B 1 29 ? 11.602 -9.734 -13.422 1 93.06 29 GLN B N 1
ATOM 1438 C CA . GLN B 1 29 ? 11.781 -8.977 -14.656 1 93.06 29 GLN B CA 1
ATOM 1439 C C . GLN B 1 29 ? 10.469 -8.359 -15.117 1 93.06 29 GLN B C 1
ATOM 1441 O O . GLN B 1 29 ? 10.461 -7.352 -15.836 1 93.06 29 GLN B O 1
ATOM 1446 N N . PHE B 1 30 ? 9.352 -8.938 -14.727 1 93 30 PHE B N 1
ATOM 1447 C CA . PHE B 1 30 ? 8.156 -8.43 -15.391 1 93 30 PHE B CA 1
ATOM 1448 C C . PHE B 1 30 ? 6.941 -8.539 -14.484 1 93 30 PHE B C 1
ATOM 1450 O O . PHE B 1 30 ? 5.895 -7.949 -14.766 1 93 30 PHE B O 1
ATOM 1457 N N . VAL B 1 31 ? 6.93 -9.266 -13.391 1 93.31 31 VAL B N 1
ATOM 1458 C CA . VAL B 1 31 ? 5.793 -9.375 -12.484 1 93.31 31 VAL B CA 1
ATOM 1459 C C . VAL B 1 31 ? 5.848 -8.25 -11.445 1 93.31 31 VAL B C 1
ATOM 1461 O O . VAL B 1 31 ? 6.84 -8.117 -10.727 1 93.31 31 VAL B O 1
ATOM 1464 N N . PRO B 1 32 ? 4.77 -7.574 -11.344 1 87.75 32 PRO B N 1
ATOM 1465 C CA . PRO B 1 32 ? 4.773 -6.477 -10.367 1 87.75 32 PRO B CA 1
ATOM 1466 C C . PRO B 1 32 ? 4.973 -6.957 -8.938 1 87.75 32 PRO B C 1
ATOM 1468 O O . PRO B 1 32 ? 4.461 -8.016 -8.555 1 87.75 32 PRO B O 1
ATOM 1471 N N . TRP B 1 33 ? 5.812 -6.176 -8.133 1 86.19 33 TRP B N 1
ATOM 1472 C CA . TRP B 1 33 ? 6.027 -6.316 -6.699 1 86.19 33 TRP B CA 1
ATOM 1473 C C . TRP B 1 33 ? 6.992 -7.461 -6.402 1 86.19 33 TRP B C 1
ATOM 1475 O O . TRP B 1 33 ? 7.438 -7.629 -5.266 1 86.19 33 TRP B O 1
ATOM 1485 N N . TRP B 1 34 ? 7.203 -8.234 -7.465 1 92.75 34 TRP B N 1
ATOM 1486 C CA . TRP B 1 34 ? 8.133 -9.336 -7.227 1 92.75 34 TRP B CA 1
ATOM 1487 C C . TRP B 1 34 ? 9.578 -8.859 -7.305 1 92.75 34 TRP B C 1
ATOM 1489 O O . TRP B 1 34 ? 10.062 -8.5 -8.383 1 92.75 34 TRP B O 1
ATOM 1499 N N . ILE B 1 35 ? 10.297 -8.984 -6.227 1 93.25 35 ILE B N 1
ATOM 1500 C CA . ILE B 1 35 ? 11.641 -8.414 -6.121 1 93.25 35 ILE B CA 1
ATOM 1501 C C . ILE B 1 35 ? 12.68 -9.484 -6.43 1 93.25 35 ILE B C 1
ATOM 1503 O O . ILE B 1 35 ? 13.68 -9.211 -7.098 1 93.25 35 ILE B O 1
ATOM 1507 N N . ALA B 1 36 ? 12.477 -10.672 -5.867 1 95.81 36 ALA B N 1
ATOM 1508 C CA . ALA B 1 36 ? 13.414 -11.766 -6.074 1 95.81 36 ALA B CA 1
ATOM 1509 C C . ALA B 1 36 ? 12.703 -13.117 -6.004 1 95.81 36 ALA B C 1
ATOM 1511 O O . ALA B 1 36 ? 11.703 -13.258 -5.305 1 95.81 36 ALA B O 1
ATOM 1512 N N . ALA B 1 37 ? 13.195 -14.078 -6.723 1 97.12 37 ALA B N 1
ATOM 1513 C CA . ALA B 1 37 ? 12.75 -15.469 -6.711 1 97.12 37 ALA B CA 1
ATOM 1514 C C . ALA B 1 37 ? 13.891 -16.406 -7.062 1 97.12 37 ALA B C 1
ATOM 1516 O O . ALA B 1 37 ? 14.539 -16.25 -8.102 1 97.12 37 ALA B O 1
ATOM 1517 N N . ARG B 1 38 ? 14.125 -17.391 -6.172 1 97.88 38 ARG B N 1
ATOM 1518 C CA . ARG B 1 38 ? 15.195 -18.344 -6.402 1 97.88 38 ARG B CA 1
ATOM 1519 C C . ARG B 1 38 ? 14.734 -19.766 -6.09 1 97.88 38 ARG B C 1
ATOM 1521 O O . ARG B 1 38 ? 14.344 -20.062 -4.961 1 97.88 38 ARG B O 1
ATOM 1528 N N . VAL B 1 39 ? 14.82 -20.656 -7.062 1 97.88 39 VAL B N 1
ATOM 1529 C CA . VAL B 1 39 ? 14.508 -22.062 -6.84 1 97.88 39 VAL B CA 1
ATOM 1530 C C . VAL B 1 39 ? 15.633 -22.734 -6.051 1 97.88 39 VAL B C 1
ATOM 1532 O O . VAL B 1 39 ? 16.797 -22.734 -6.488 1 97.88 39 VAL B O 1
ATOM 1535 N N . ILE B 1 40 ? 15.25 -23.266 -4.953 1 97.88 40 ILE B N 1
ATOM 1536 C CA . ILE B 1 40 ? 16.281 -23.797 -4.07 1 97.88 40 ILE B CA 1
ATOM 1537 C C . ILE B 1 40 ? 16.234 -25.328 -4.078 1 97.88 40 ILE B C 1
ATOM 1539 O O . ILE B 1 40 ? 17.156 -25.984 -3.613 1 97.88 40 ILE B O 1
ATOM 1543 N N . ASP B 1 41 ? 15.156 -25.906 -4.457 1 97.19 41 ASP B N 1
ATOM 1544 C CA . ASP B 1 41 ? 15 -27.344 -4.574 1 97.19 41 ASP B CA 1
ATOM 1545 C C . ASP B 1 41 ? 14 -27.703 -5.672 1 97.19 41 ASP B C 1
ATOM 1547 O O . ASP B 1 41 ? 13.047 -26.969 -5.914 1 97.19 41 ASP B O 1
ATOM 1551 N N . SER B 1 42 ? 14.312 -28.812 -6.422 1 95.69 42 SER B N 1
ATOM 1552 C CA . SER B 1 42 ? 13.422 -29.359 -7.445 1 95.69 42 SER B CA 1
ATOM 1553 C C . SER B 1 42 ? 13.383 -30.875 -7.398 1 95.69 42 SER B C 1
ATOM 1555 O O . SER B 1 42 ? 14.43 -31.531 -7.324 1 95.69 42 SER B O 1
ATOM 1557 N N . ARG B 1 43 ? 12.117 -31.438 -7.438 1 95.25 43 ARG B N 1
ATOM 1558 C CA . ARG B 1 43 ? 11.992 -32.906 -7.41 1 95.25 43 ARG B CA 1
ATOM 1559 C C . ARG B 1 43 ? 10.727 -33.344 -8.141 1 95.25 43 ARG B C 1
ATOM 1561 O O . ARG B 1 43 ? 9.805 -32.562 -8.336 1 95.25 43 ARG B O 1
ATOM 1568 N N . PRO B 1 44 ? 10.781 -34.656 -8.57 1 94.38 44 PRO B N 1
ATOM 1569 C CA . PRO B 1 44 ? 9.531 -35.188 -9.133 1 94.38 44 PRO B CA 1
ATOM 1570 C C . PRO B 1 44 ? 8.398 -35.219 -8.109 1 94.38 44 PRO B C 1
ATOM 1572 O O . PRO B 1 44 ? 8.641 -35.406 -6.914 1 94.38 44 PRO B O 1
ATOM 1575 N N . ALA B 1 45 ? 7.172 -34.938 -8.625 1 92.62 45 ALA B N 1
ATOM 1576 C CA . ALA B 1 45 ? 6 -35.031 -7.754 1 92.62 45 ALA B CA 1
ATOM 1577 C C . ALA B 1 45 ? 5.578 -36.469 -7.559 1 92.62 45 ALA B C 1
ATOM 1579 O O . ALA B 1 45 ? 5.961 -37.344 -8.336 1 92.62 45 ALA B O 1
ATOM 1580 N N . PRO B 1 46 ? 4.824 -36.719 -6.441 1 87.62 46 PRO B N 1
ATOM 1581 C CA . PRO B 1 46 ? 4.312 -38.062 -6.258 1 87.62 46 PRO B CA 1
ATOM 1582 C C . PRO B 1 46 ? 3.43 -38.531 -7.418 1 87.62 46 PRO B C 1
ATOM 1584 O O . PRO B 1 46 ? 2.854 -37.688 -8.125 1 87.62 46 PRO B O 1
ATOM 1587 N N . ALA B 1 47 ? 3.379 -39.781 -7.668 1 82.19 47 ALA B N 1
ATOM 1588 C CA . ALA B 1 47 ? 2.715 -40.406 -8.812 1 82.19 47 ALA B CA 1
ATOM 1589 C C . ALA B 1 47 ? 1.268 -39.938 -8.922 1 82.19 47 ALA B C 1
ATOM 1591 O O . ALA B 1 47 ? 0.741 -39.781 -10.031 1 82.19 47 ALA B O 1
ATOM 1592 N N . GLY B 1 48 ? 0.585 -39.562 -7.961 1 84.31 48 GLY B N 1
ATOM 1593 C CA . GLY B 1 48 ? -0.815 -39.188 -7.98 1 84.31 48 GLY B CA 1
ATOM 1594 C C . GLY B 1 48 ? -1.055 -37.844 -8.68 1 84.31 48 GLY B C 1
ATOM 1595 O O . GLY B 1 48 ? -2.176 -37.562 -9.102 1 84.31 48 GLY B O 1
ATOM 1596 N N . ASP B 1 49 ? -0.074 -37.031 -8.984 1 81.75 49 ASP B N 1
ATOM 1597 C CA . ASP B 1 49 ? -0.205 -35.688 -9.555 1 81.75 49 ASP B CA 1
ATOM 1598 C C . ASP B 1 49 ? -0.033 -35.719 -11.078 1 81.75 49 ASP B C 1
ATOM 1600 O O . ASP B 1 49 ? -0.209 -34.688 -11.742 1 81.75 49 ASP B O 1
ATOM 1604 N N . GLY B 1 50 ? 0.104 -36.844 -11.703 1 79.94 50 GLY B N 1
ATOM 1605 C CA . GLY B 1 50 ? 0.299 -36.969 -13.133 1 79.94 50 GLY B CA 1
ATOM 1606 C C . GLY B 1 50 ? 1.73 -37.312 -13.508 1 79.94 50 GLY B C 1
ATOM 1607 O O . GLY B 1 50 ? 2.65 -37.094 -12.719 1 79.94 50 GLY B O 1
ATOM 1608 N N . PRO B 1 51 ? 1.777 -37.844 -14.766 1 77.88 51 PRO B N 1
ATOM 1609 C CA . PRO B 1 51 ? 3.092 -38.219 -15.305 1 77.88 51 PRO B CA 1
ATOM 1610 C C . PRO B 1 51 ? 3.959 -37 -15.602 1 77.88 51 PRO B C 1
ATOM 1612 O O . PRO B 1 51 ? 3.459 -35.969 -16.109 1 77.88 51 PRO B O 1
ATOM 1615 N N . ASP B 1 52 ? 5.004 -36.656 -14.742 1 88.75 52 ASP B N 1
ATOM 1616 C CA . ASP B 1 52 ? 6.031 -35.656 -15.023 1 88.75 52 ASP B CA 1
ATOM 1617 C C . ASP B 1 52 ? 5.809 -34.406 -14.188 1 88.75 52 ASP B C 1
ATOM 1619 O O . ASP B 1 52 ? 6.367 -33.344 -14.484 1 88.75 52 ASP B O 1
ATOM 1623 N N . ALA B 1 53 ? 4.84 -34.656 -13.328 1 94.62 53 ALA B N 1
ATOM 1624 C CA . ALA B 1 53 ? 4.645 -33.531 -12.414 1 94.62 53 ALA B CA 1
ATOM 1625 C C . ALA B 1 53 ? 5.898 -33.281 -11.586 1 94.62 53 ALA B C 1
ATOM 1627 O O . ALA B 1 53 ? 6.641 -34.188 -11.266 1 94.62 53 ALA B O 1
ATOM 1628 N N . LYS B 1 54 ? 6.176 -31.953 -11.289 1 96.56 54 LYS B N 1
ATOM 1629 C CA . LYS B 1 54 ? 7.367 -31.547 -10.547 1 96.56 54 LYS B CA 1
ATOM 1630 C C . LYS B 1 54 ? 7.004 -30.672 -9.359 1 96.56 54 LYS B C 1
ATOM 1632 O O . LYS B 1 54 ? 5.969 -30 -9.375 1 96.56 54 LYS B O 1
ATOM 1637 N N . ILE B 1 55 ? 7.855 -30.719 -8.336 1 96.88 55 ILE B N 1
ATOM 1638 C CA . ILE B 1 55 ? 7.738 -29.844 -7.168 1 96.88 55 ILE B CA 1
ATOM 1639 C C . ILE B 1 55 ? 8.992 -28.984 -7.039 1 96.88 55 ILE B C 1
ATOM 1641 O O . ILE B 1 55 ? 10.109 -29.484 -7.07 1 96.88 55 ILE B O 1
ATOM 1645 N N . TYR B 1 56 ? 8.695 -27.672 -7.023 1 96.88 56 TYR B N 1
ATOM 1646 C CA . TYR B 1 56 ? 9.758 -26.719 -6.75 1 96.88 56 TYR B CA 1
ATOM 1647 C C . TYR B 1 56 ? 9.609 -26.109 -5.359 1 96.88 56 TYR B C 1
ATOM 1649 O O . TYR B 1 56 ? 8.492 -25.844 -4.914 1 96.88 56 TYR B O 1
ATOM 1657 N N . ARG B 1 57 ? 10.773 -25.938 -4.656 1 97.75 57 ARG B N 1
ATOM 1658 C CA . ARG B 1 57 ? 10.859 -25.016 -3.525 1 97.75 57 ARG B CA 1
ATOM 1659 C C . ARG B 1 57 ? 11.586 -23.734 -3.914 1 97.75 57 ARG B C 1
ATOM 1661 O O . ARG B 1 57 ? 12.656 -23.781 -4.531 1 97.75 57 ARG B O 1
ATOM 1668 N N . THR B 1 58 ? 10.906 -22.578 -3.561 1 97.62 58 THR B N 1
ATOM 1669 C CA . THR B 1 58 ? 11.438 -21.312 -4.047 1 97.62 58 THR B CA 1
ATOM 1670 C C . THR B 1 58 ? 11.5 -20.281 -2.918 1 97.62 58 THR B C 1
ATOM 1672 O O . THR B 1 58 ? 10.547 -20.125 -2.158 1 97.62 58 THR B O 1
ATOM 1675 N N . ASP B 1 59 ? 12.688 -19.625 -2.764 1 96.69 59 ASP B N 1
ATOM 1676 C CA . ASP B 1 59 ? 12.781 -18.438 -1.927 1 96.69 59 ASP B CA 1
ATOM 1677 C C . ASP B 1 59 ? 12.258 -17.203 -2.666 1 96.69 59 ASP B C 1
ATOM 1679 O O . ASP B 1 59 ? 12.68 -16.938 -3.791 1 96.69 59 ASP B O 1
ATOM 1683 N N . GLN B 1 60 ? 11.273 -16.5 -1.978 1 95.25 60 GLN B N 1
ATOM 1684 C CA . GLN B 1 60 ? 10.578 -15.383 -2.604 1 95.25 60 GLN B CA 1
ATOM 1685 C C . GLN B 1 60 ? 10.789 -14.102 -1.812 1 95.25 60 GLN B C 1
ATOM 1687 O O . GLN B 1 60 ? 10.82 -14.117 -0.58 1 95.25 60 GLN B O 1
ATOM 1692 N N . VAL B 1 61 ? 10.914 -12.984 -2.527 1 92.44 61 VAL B N 1
ATOM 1693 C CA . VAL B 1 61 ? 10.859 -11.648 -1.941 1 92.44 61 VAL B CA 1
ATOM 1694 C C . VAL B 1 61 ? 9.844 -10.789 -2.699 1 92.44 61 VAL B C 1
ATOM 1696 O O . VAL B 1 61 ? 9.953 -10.625 -3.916 1 92.44 61 VAL B O 1
ATOM 1699 N N . ILE B 1 62 ? 8.82 -10.328 -1.962 1 88.25 62 ILE B N 1
ATOM 1700 C CA . ILE B 1 62 ? 7.855 -9.406 -2.549 1 88.25 62 ILE B CA 1
ATOM 1701 C C . ILE B 1 62 ? 7.863 -8.086 -1.776 1 88.25 62 ILE B C 1
ATOM 1703 O O . ILE B 1 62 ? 8.133 -8.07 -0.572 1 88.25 62 ILE B O 1
ATOM 1707 N N . GLY B 1 63 ? 7.535 -6.988 -2.553 1 82.31 63 GLY B N 1
ATOM 1708 C CA . GLY B 1 63 ? 7.535 -5.688 -1.902 1 82.31 63 GLY B CA 1
ATOM 1709 C C . GLY B 1 63 ? 6.613 -4.684 -2.568 1 82.31 63 GLY B C 1
ATOM 1710 O O . GLY B 1 63 ? 6.289 -4.82 -3.75 1 82.31 63 GLY B O 1
ATOM 1711 N N . MET B 1 64 ? 6.145 -3.729 -1.802 1 74.5 64 MET B N 1
ATOM 1712 C CA . MET B 1 64 ? 5.367 -2.576 -2.256 1 74.5 64 MET B CA 1
ATOM 1713 C C . MET B 1 64 ? 5.684 -1.344 -1.416 1 74.5 64 MET B C 1
ATOM 1715 O O . MET B 1 64 ? 5.398 -1.314 -0.217 1 74.5 64 MET B O 1
ATOM 1719 N N . GLY B 1 65 ? 6.176 -0.365 -2.064 1 71.38 65 GLY B N 1
ATOM 1720 C CA . GLY B 1 65 ? 6.605 0.776 -1.273 1 71.38 65 GLY B CA 1
ATOM 1721 C C . GLY B 1 65 ? 7.676 0.427 -0.253 1 71.38 65 GLY B C 1
ATOM 1722 O O . GLY B 1 65 ? 8.695 -0.172 -0.596 1 71.38 65 GLY B O 1
ATOM 1723 N N . PRO B 1 66 ? 7.363 0.8 1.095 1 69.75 66 PRO B N 1
ATOM 1724 C CA . PRO B 1 66 ? 8.359 0.54 2.133 1 69.75 66 PRO B CA 1
ATOM 1725 C C . PRO B 1 66 ? 8.289 -0.885 2.678 1 69.75 66 PRO B C 1
ATOM 1727 O O . PRO B 1 66 ? 9.086 -1.258 3.547 1 69.75 66 PRO B O 1
ATOM 1730 N N . VAL B 1 67 ? 7.469 -1.638 2.256 1 75.94 67 VAL B N 1
ATOM 1731 C CA . VAL B 1 67 ? 7.246 -2.971 2.807 1 75.94 67 VAL B CA 1
ATOM 1732 C C . VAL B 1 67 ? 7.965 -4.012 1.951 1 75.94 67 VAL B C 1
ATOM 1734 O O . VAL B 1 67 ? 7.934 -3.941 0.72 1 75.94 67 VAL B O 1
ATOM 1737 N N . ARG B 1 68 ? 8.703 -4.996 2.619 1 83.12 68 ARG B N 1
ATOM 1738 C CA . ARG B 1 68 ? 9.336 -6.141 1.971 1 83.12 68 ARG B CA 1
ATOM 1739 C C . ARG B 1 68 ? 9.07 -7.426 2.75 1 83.12 68 ARG B C 1
ATOM 1741 O O . ARG B 1 68 ? 9.273 -7.473 3.965 1 83.12 68 ARG B O 1
ATOM 1748 N N . LEU B 1 69 ? 8.516 -8.453 2.057 1 85.62 69 LEU B N 1
ATOM 1749 C CA . LEU B 1 69 ? 8.219 -9.742 2.666 1 85.62 69 LEU B CA 1
ATOM 1750 C C . LEU B 1 69 ? 9.062 -10.852 2.039 1 85.62 69 LEU B C 1
ATOM 1752 O O . LEU B 1 69 ? 9.188 -10.922 0.813 1 85.62 69 LEU B O 1
ATOM 1756 N N . ARG B 1 70 ? 9.625 -11.609 2.957 1 90 70 ARG B N 1
ATOM 1757 C CA . ARG B 1 70 ? 10.391 -12.781 2.527 1 90 70 ARG B CA 1
ATOM 1758 C C . ARG B 1 70 ? 9.719 -14.07 2.986 1 90 70 ARG B C 1
ATOM 1760 O O . ARG B 1 70 ? 9.227 -14.156 4.113 1 90 70 ARG B O 1
ATOM 1767 N N . PHE B 1 71 ? 9.664 -15.07 2.078 1 91.62 71 PHE B N 1
ATOM 1768 C CA . PHE B 1 71 ? 9.102 -16.375 2.436 1 91.62 71 PHE B CA 1
ATOM 1769 C C . PHE B 1 71 ? 9.555 -17.438 1.452 1 91.62 71 PHE B C 1
ATOM 1771 O O . PHE B 1 71 ? 10.078 -17.125 0.379 1 91.62 71 PHE B O 1
ATOM 1778 N N . THR B 1 72 ? 9.328 -18.688 1.886 1 95.75 72 THR B N 1
ATOM 1779 C CA . THR B 1 72 ? 9.555 -19.812 0.995 1 95.75 72 THR B CA 1
ATOM 1780 C C . THR B 1 72 ? 8.227 -20.406 0.514 1 95.75 72 THR B C 1
ATOM 1782 O O . THR B 1 72 ? 7.277 -20.531 1.292 1 95.75 72 THR B O 1
ATOM 1785 N N . SER B 1 73 ? 8.188 -20.719 -0.773 1 96.06 73 SER B N 1
ATOM 1786 C CA . SER B 1 73 ? 6.973 -21.312 -1.322 1 96.06 73 SER B CA 1
ATOM 1787 C C . SER B 1 73 ? 7.246 -22.703 -1.871 1 96.06 73 SER B C 1
ATOM 1789 O O . SER B 1 73 ? 8.391 -23.062 -2.164 1 96.06 73 SER B O 1
ATOM 1791 N N . ARG B 1 74 ? 6.23 -23.5 -1.872 1 96.88 74 ARG B N 1
ATOM 1792 C CA . ARG B 1 74 ? 6.164 -24.781 -2.58 1 96.88 74 ARG B CA 1
ATOM 1793 C C . ARG B 1 74 ? 5.258 -24.672 -3.805 1 96.88 74 ARG B C 1
ATOM 1795 O O . ARG B 1 74 ? 4.113 -24.234 -3.701 1 96.88 74 ARG B O 1
ATOM 1802 N N . THR B 1 75 ? 5.82 -25.156 -4.965 1 97.62 75 THR B N 1
ATOM 1803 C CA . THR B 1 75 ? 5.078 -25.062 -6.215 1 97.62 75 THR B CA 1
ATOM 1804 C C . THR B 1 75 ? 4.906 -26.438 -6.844 1 97.62 75 THR B C 1
ATOM 1806 O O . THR B 1 75 ? 5.887 -27.156 -7.062 1 97.62 75 THR B O 1
ATOM 1809 N N . LEU B 1 76 ? 3.646 -26.844 -7.09 1 97.69 76 LEU B N 1
ATOM 1810 C CA . LEU B 1 76 ? 3.336 -28.031 -7.859 1 97.69 76 LEU B CA 1
ATOM 1811 C C . LEU B 1 76 ? 3.068 -27.688 -9.32 1 97.69 76 LEU B C 1
ATOM 1813 O O . LEU B 1 76 ? 2.205 -26.859 -9.617 1 97.69 76 LEU B O 1
ATOM 1817 N N . LEU B 1 77 ? 3.875 -28.344 -10.219 1 97.56 77 LEU B N 1
ATOM 1818 C CA . LEU B 1 77 ? 3.723 -28.141 -11.656 1 97.56 77 LEU B CA 1
ATOM 1819 C C . LEU B 1 77 ? 3.072 -29.359 -12.305 1 97.56 77 LEU B C 1
ATOM 1821 O O . LEU B 1 77 ? 3.627 -30.469 -12.266 1 97.56 77 LEU B O 1
ATOM 1825 N N . VAL B 1 78 ? 1.882 -29.172 -12.898 1 96.56 78 VAL B N 1
ATOM 1826 C CA . VAL B 1 78 ? 1.2 -30.203 -13.68 1 96.56 78 VAL B CA 1
ATOM 1827 C C . VAL B 1 78 ? 0.998 -29.703 -15.117 1 96.56 78 VAL B C 1
ATOM 1829 O O . VAL B 1 78 ? -0.053 -29.156 -15.445 1 96.56 78 VAL B O 1
ATOM 1832 N N . SER B 1 79 ? 1.903 -29.984 -15.953 1 94.62 79 SER B N 1
ATOM 1833 C CA . SER B 1 79 ? 1.974 -29.438 -17.312 1 94.62 79 SER B CA 1
ATOM 1834 C C . SER B 1 79 ? 0.923 -30.062 -18.219 1 94.62 79 SER B C 1
ATOM 1836 O O . SER B 1 79 ? 0.752 -31.297 -18.219 1 94.62 79 SER B O 1
ATOM 1838 N N . PRO B 1 80 ? 0.276 -29.234 -19 1 95.81 80 PRO B N 1
ATOM 1839 C CA . PRO B 1 80 ? 0.199 -27.781 -19.047 1 95.81 80 PRO B CA 1
ATOM 1840 C C . PRO B 1 80 ? -1.077 -27.234 -18.406 1 95.81 80 PRO B C 1
ATOM 1842 O O . PRO B 1 80 ? -1.609 -26.219 -18.844 1 95.81 80 PRO B O 1
ATOM 1845 N N . ARG B 1 81 ? -1.546 -27.984 -17.438 1 95.5 81 ARG B N 1
ATOM 1846 C CA . ARG B 1 81 ? -2.926 -27.75 -17.031 1 95.5 81 ARG B CA 1
ATOM 1847 C C . ARG B 1 81 ? -2.988 -26.844 -15.805 1 95.5 81 ARG B C 1
ATOM 1849 O O . ARG B 1 81 ? -3.891 -26 -15.688 1 95.5 81 ARG B O 1
ATOM 1856 N N . ARG B 1 82 ? -1.998 -27.047 -14.953 1 97.25 82 ARG B N 1
ATOM 1857 C CA . ARG B 1 82 ? -2.201 -26.391 -13.656 1 97.25 82 ARG B CA 1
ATOM 1858 C C . ARG B 1 82 ? -0.867 -26.109 -12.977 1 97.25 82 ARG B C 1
ATOM 1860 O O . ARG B 1 82 ? 0.073 -26.906 -13.078 1 97.25 82 ARG B O 1
ATOM 1867 N N . ILE B 1 83 ? -0.76 -24.984 -12.273 1 97.94 83 ILE B N 1
ATOM 1868 C CA . ILE B 1 83 ? 0.328 -24.625 -11.375 1 97.94 83 ILE B CA 1
ATOM 1869 C C . ILE B 1 83 ? -0.242 -24.172 -10.031 1 97.94 83 ILE B C 1
ATOM 1871 O O . ILE B 1 83 ? -1.088 -23.281 -9.977 1 97.94 83 ILE B O 1
ATOM 1875 N N . SER B 1 84 ? 0.201 -24.844 -8.953 1 97.44 84 SER B N 1
ATOM 1876 C CA . SER B 1 84 ? -0.239 -24.484 -7.602 1 97.44 84 SER B CA 1
ATOM 1877 C C . SER B 1 84 ? 0.936 -24.062 -6.73 1 97.44 84 SER B C 1
ATOM 1879 O O . SER B 1 84 ? 1.863 -24.828 -6.5 1 97.44 84 SER B O 1
ATOM 1881 N N . VAL B 1 85 ? 0.862 -22.781 -6.254 1 97.31 85 VAL B N 1
ATOM 1882 C CA . VAL B 1 85 ? 1.893 -22.203 -5.398 1 97.31 85 VAL B CA 1
ATOM 1883 C C . VAL B 1 85 ? 1.34 -22 -3.99 1 97.31 85 VAL B C 1
ATOM 1885 O O . VAL B 1 85 ? 0.226 -21.5 -3.818 1 97.31 85 VAL B O 1
ATOM 1888 N N . ALA B 1 86 ? 2.152 -22.406 -2.961 1 95.69 86 ALA B N 1
ATOM 1889 C CA . ALA B 1 86 ? 1.757 -22.188 -1.572 1 95.69 86 ALA B CA 1
ATOM 1890 C C . ALA B 1 86 ? 2.959 -21.797 -0.714 1 95.69 86 ALA B C 1
ATOM 1892 O O . ALA B 1 86 ? 4.043 -22.375 -0.859 1 95.69 86 ALA B O 1
ATOM 1893 N N . SER B 1 87 ? 2.695 -20.766 0.151 1 95.06 87 SER B N 1
ATOM 1894 C CA . SER B 1 87 ? 3.725 -20.453 1.136 1 95.06 87 SER B CA 1
ATOM 1895 C C . SER B 1 87 ? 3.914 -21.594 2.127 1 95.06 87 SER B C 1
ATOM 1897 O O . SER B 1 87 ? 2.959 -22.297 2.455 1 95.06 87 SER B O 1
ATOM 1899 N N . GLN B 1 88 ? 5.203 -21.906 2.486 1 91.88 88 GLN B N 1
ATOM 1900 C CA . GLN B 1 88 ? 5.48 -22.984 3.43 1 91.88 88 GLN B CA 1
ATOM 1901 C C . GLN B 1 88 ? 5.457 -22.469 4.867 1 91.88 88 GLN B C 1
ATOM 1903 O O . GLN B 1 88 ? 5.797 -23.203 5.797 1 91.88 88 GLN B O 1
ATOM 1908 N N . GLY B 1 89 ? 4.742 -21.547 5.164 1 74.25 89 GLY B N 1
ATOM 1909 C CA . GLY B 1 89 ? 4.547 -21.062 6.523 1 74.25 89 GLY B CA 1
ATOM 1910 C C . GLY B 1 89 ? 5.793 -20.422 7.113 1 74.25 89 GLY B C 1
ATOM 1911 O O . GLY B 1 89 ? 6.832 -20.359 6.453 1 74.25 89 GLY B O 1
ATOM 1912 N N . GLY B 1 90 ? 5.625 -19.953 8.18 1 69.06 90 GLY B N 1
ATOM 1913 C CA . GLY B 1 90 ? 6.734 -19.359 8.906 1 69.06 90 GLY B CA 1
ATOM 1914 C C . GLY B 1 90 ? 7.023 -17.922 8.492 1 69.06 90 GLY B C 1
ATOM 1915 O O . GLY B 1 90 ? 6.695 -17.531 7.371 1 69.06 90 GLY B O 1
ATOM 1916 N N . GLY B 1 91 ? 6.621 -17.031 9.266 1 70.88 91 GLY B N 1
ATOM 1917 C CA . GLY B 1 91 ? 6.98 -15.641 9.07 1 70.88 91 GLY B CA 1
ATOM 1918 C C . GLY B 1 91 ? 5.777 -14.727 8.906 1 70.88 91 GLY B C 1
ATOM 1919 O O . GLY B 1 91 ? 4.664 -15.086 9.297 1 70.88 91 GLY B O 1
ATOM 1920 N N . PRO B 1 92 ? 6.016 -13.664 8.188 1 75.5 92 PRO B N 1
ATOM 1921 C CA . PRO B 1 92 ? 4.992 -12.633 8.047 1 75.5 92 PRO B CA 1
ATOM 1922 C C . PRO B 1 92 ? 3.883 -13.023 7.078 1 75.5 92 PRO B C 1
ATOM 1924 O O . PRO B 1 92 ? 2.77 -12.5 7.16 1 75.5 92 PRO B O 1
ATOM 1927 N N . VAL B 1 93 ? 4.242 -13.945 6.246 1 81.88 93 VAL B N 1
ATOM 1928 C CA . VAL B 1 93 ? 3.23 -14.469 5.328 1 81.88 93 VAL B CA 1
ATOM 1929 C C . VAL B 1 93 ? 2.689 -15.797 5.852 1 81.88 93 VAL B C 1
ATOM 1931 O O . VAL B 1 93 ? 3.32 -16.844 5.684 1 81.88 93 VAL B O 1
ATOM 1934 N N . ARG B 1 94 ? 1.535 -15.742 6.512 1 82.31 94 ARG B N 1
ATOM 1935 C CA . ARG B 1 94 ? 0.981 -16.953 7.098 1 82.31 94 ARG B CA 1
ATOM 1936 C C . ARG B 1 94 ? 0.526 -17.938 6.02 1 82.31 94 ARG B C 1
ATOM 1938 O O . ARG B 1 94 ? 0.842 -19.125 6.078 1 82.31 94 ARG B O 1
ATOM 1945 N N . ASP B 1 95 ? -0.257 -17.266 5.129 1 87.81 95 ASP B N 1
ATOM 1946 C CA . ASP B 1 95 ? -0.738 -18.094 4.031 1 87.81 95 ASP B CA 1
ATOM 1947 C C . ASP B 1 95 ? -0.821 -17.297 2.732 1 87.81 95 ASP B C 1
ATOM 1949 O O . ASP B 1 95 ? -1.432 -16.234 2.689 1 87.81 95 ASP B O 1
ATOM 1953 N N . LEU B 1 96 ? -0.12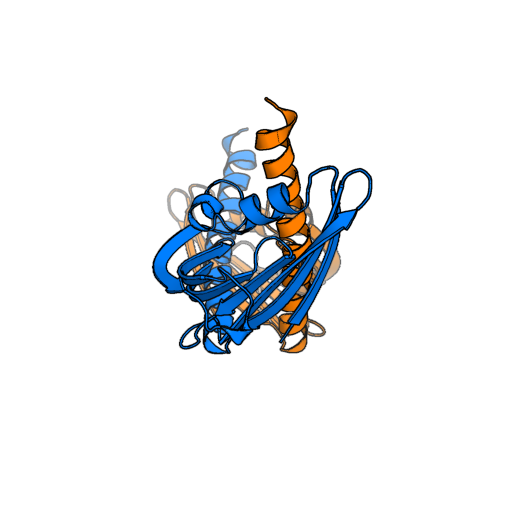4 -17.797 1.86 1 90.06 96 LEU B N 1
ATOM 1954 C CA . LEU B 1 96 ? -0.243 -17.312 0.487 1 90.06 96 LEU B CA 1
ATOM 1955 C C . LEU B 1 96 ? -0.387 -18.484 -0.484 1 90.06 96 LEU B C 1
ATOM 1957 O O . LEU B 1 96 ? 0.395 -19.438 -0.437 1 90.06 96 LEU B O 1
ATOM 1961 N N . SER B 1 97 ? -1.418 -18.359 -1.327 1 93.88 97 SER B N 1
ATOM 1962 C CA . SER B 1 97 ? -1.554 -19.375 -2.363 1 93.88 97 SER B CA 1
ATOM 1963 C C . SER B 1 97 ? -1.955 -18.766 -3.697 1 93.88 97 SER B C 1
ATOM 1965 O O . SER B 1 97 ? -2.754 -17.812 -3.738 1 93.88 97 SER B O 1
ATOM 1967 N N . LEU B 1 98 ? -1.388 -19.25 -4.746 1 95.38 98 LEU B N 1
ATOM 1968 C CA . LEU B 1 98 ? -1.738 -18.938 -6.129 1 95.38 98 LEU B CA 1
ATOM 1969 C C . LEU B 1 98 ? -2.043 -20.219 -6.906 1 95.38 98 LEU B C 1
ATOM 1971 O O . LEU B 1 98 ? -1.203 -21.125 -6.984 1 95.38 98 LEU B O 1
ATOM 1975 N N . ASP B 1 99 ? -3.23 -20.281 -7.418 1 97.44 99 ASP B N 1
ATOM 1976 C CA . ASP B 1 99 ? -3.615 -21.422 -8.242 1 97.44 99 ASP B CA 1
ATOM 1977 C C . ASP B 1 99 ? -3.928 -20.984 -9.672 1 97.44 99 ASP B C 1
ATOM 1979 O O . ASP B 1 99 ? -4.922 -20.312 -9.914 1 97.44 99 ASP B O 1
ATOM 1983 N N . TRP B 1 100 ? -3.137 -21.5 -10.547 1 97.75 100 TRP B N 1
ATOM 1984 C CA . TRP B 1 100 ? -3.279 -21.188 -11.969 1 97.75 100 TRP B CA 1
ATOM 1985 C C . TRP B 1 100 ? -3.879 -22.359 -12.727 1 97.75 100 TRP B C 1
ATOM 1987 O O . TRP B 1 100 ? -3.488 -23.516 -12.516 1 97.75 100 TRP B O 1
ATOM 1997 N N . TRP B 1 101 ? -4.797 -22.047 -13.57 1 97.81 101 TRP B N 1
ATOM 1998 C CA . TRP B 1 101 ? -5.363 -23.031 -14.492 1 97.81 101 TRP B CA 1
ATOM 1999 C C . TRP B 1 101 ? -5.277 -22.531 -15.93 1 97.81 101 TRP B C 1
ATOM 2001 O O . TRP B 1 101 ? -5.555 -21.375 -16.219 1 97.81 101 TRP B O 1
ATOM 2011 N N . PHE B 1 102 ? -4.949 -23.516 -16.812 1 98 102 PHE B N 1
ATOM 2012 C CA . PHE B 1 102 ? -4.836 -23.234 -18.25 1 98 102 PHE B CA 1
ATOM 2013 C C . PHE B 1 102 ? -5.711 -24.188 -19.047 1 98 102 PHE B C 1
ATOM 2015 O O . PHE B 1 102 ? -5.453 -25.391 -19.094 1 98 102 PHE B O 1
ATOM 2022 N N . ASP B 1 103 ? -6.703 -23.609 -19.641 1 98.12 103 ASP B N 1
ATOM 2023 C CA . ASP B 1 103 ? -7.648 -24.391 -20.422 1 98.12 103 ASP B CA 1
ATOM 2024 C C . ASP B 1 103 ? -7.531 -24.078 -21.922 1 98.12 103 ASP B C 1
ATOM 2026 O O . ASP B 1 103 ? -7.902 -23 -22.359 1 98.12 103 ASP B O 1
ATOM 2030 N N . ALA B 1 104 ? -7.039 -25.062 -22.641 1 98.12 104 ALA B N 1
ATOM 2031 C CA . ALA B 1 104 ? -6.926 -24.875 -24.078 1 98.12 104 ALA B CA 1
ATOM 2032 C C . ALA B 1 104 ? -8.297 -24.672 -24.719 1 98.12 104 ALA B C 1
ATOM 2034 O O . ALA B 1 104 ? -9.242 -25.406 -24.438 1 98.12 104 ALA B O 1
ATOM 2035 N N . GLN B 1 105 ? -8.352 -23.625 -25.516 1 97 105 GLN B N 1
ATOM 2036 C CA . GLN B 1 105 ? -9.539 -23.297 -26.297 1 97 105 GLN B CA 1
ATOM 2037 C C . GLN B 1 105 ? -9.18 -22.969 -27.734 1 97 105 GLN B C 1
ATOM 2039 O O . GLN B 1 105 ? -8.023 -22.703 -28.047 1 97 105 GLN B O 1
ATOM 2044 N N . PRO B 1 106 ? -10.25 -23.188 -28.594 1 96.81 106 PRO B N 1
ATOM 2045 C CA . PRO B 1 106 ? -9.969 -22.734 -29.969 1 96.81 106 PRO B CA 1
ATOM 2046 C C . PRO B 1 106 ? -9.453 -21.297 -30.031 1 96.81 106 PRO B C 1
ATOM 2048 O O . PRO B 1 106 ? -10.094 -20.391 -29.516 1 96.81 106 PRO B O 1
ATOM 2051 N N . GLY B 1 107 ? -8.305 -21.141 -30.578 1 96.12 107 GLY B N 1
ATOM 2052 C CA . GLY B 1 107 ? -7.758 -19.812 -30.797 1 96.12 107 GLY B CA 1
ATOM 2053 C C . GLY B 1 107 ? -6.93 -19.297 -29.641 1 96.12 107 GLY B C 1
ATOM 2054 O O . GLY B 1 107 ? -6.379 -18.203 -29.688 1 96.12 107 GLY B O 1
ATOM 2055 N N . GLY B 1 108 ? -6.969 -20.125 -28.578 1 97.19 108 GLY B N 1
ATOM 2056 C CA . GLY B 1 108 ? -6.18 -19.625 -27.453 1 97.19 108 GLY B CA 1
ATOM 2057 C C . GLY B 1 108 ? -6.348 -20.453 -26.188 1 97.19 108 GLY B C 1
ATOM 2058 O O . GLY B 1 108 ? -6.453 -21.672 -26.25 1 97.19 108 GLY B O 1
ATOM 2059 N N . CYS B 1 109 ? -6.199 -19.75 -25.094 1 98 109 CYS B N 1
ATOM 2060 C CA . CYS B 1 109 ? -6.207 -20.391 -23.766 1 98 109 CYS B CA 1
ATOM 2061 C C . CYS B 1 109 ? -6.98 -19.531 -22.766 1 98 109 CYS B C 1
ATOM 2063 O O . CYS B 1 109 ? -6.758 -18.328 -22.672 1 98 109 CYS B O 1
ATOM 2065 N N . LEU B 1 110 ? -7.961 -20.203 -22.094 1 97.38 110 LEU B N 1
ATOM 2066 C CA . LEU B 1 110 ? -8.57 -19.594 -20.922 1 97.38 110 LEU B CA 1
ATOM 2067 C C . LEU B 1 110 ? -7.676 -19.734 -19.688 1 97.38 110 LEU B C 1
ATOM 2069 O O . LEU B 1 110 ? -7.477 -20.844 -19.188 1 97.38 110 LEU B O 1
ATOM 2073 N N . THR B 1 111 ? -7.051 -18.594 -19.297 1 97.25 111 THR B N 1
ATOM 2074 C CA . THR B 1 111 ? -6.141 -18.562 -18.156 1 97.25 111 THR B CA 1
ATOM 2075 C C . THR B 1 111 ? -6.852 -18.031 -16.922 1 97.25 111 THR B C 1
ATOM 2077 O O . THR B 1 111 ? -7.473 -16.969 -16.953 1 97.25 111 THR B O 1
ATOM 2080 N N . ARG B 1 112 ? -6.727 -18.812 -15.812 1 96.75 112 ARG B N 1
ATOM 2081 C CA . ARG B 1 112 ? -7.406 -18.469 -14.562 1 96.75 112 ARG B CA 1
ATOM 2082 C C . ARG B 1 112 ? -6.426 -18.469 -13.398 1 96.75 112 ARG B C 1
ATOM 2084 O O . ARG B 1 112 ? -5.543 -19.328 -13.312 1 96.75 112 ARG B O 1
ATOM 2091 N N . LEU B 1 113 ? -6.66 -17.516 -12.508 1 97 113 LEU B N 1
ATOM 2092 C CA . LEU B 1 113 ? -5.898 -17.422 -11.266 1 97 113 LEU B CA 1
ATOM 2093 C C . LEU B 1 113 ? -6.832 -17.297 -10.062 1 97 113 LEU B C 1
ATOM 2095 O O . LEU B 1 113 ? -7.715 -16.438 -10.039 1 97 113 LEU B O 1
ATOM 2099 N N . ASP B 1 114 ? -6.641 -18.219 -9.047 1 95.19 114 ASP B N 1
ATOM 2100 C CA . ASP B 1 114 ? -7.188 -18.062 -7.699 1 95.19 114 ASP B CA 1
ATOM 2101 C C . ASP B 1 114 ? -6.09 -17.734 -6.691 1 95.19 114 ASP B C 1
ATOM 2103 O O . ASP B 1 114 ? -5.102 -18.469 -6.586 1 95.19 114 ASP B O 1
ATOM 2107 N N . MET B 1 115 ? -6.312 -16.656 -6.059 1 93.25 115 MET B N 1
ATOM 2108 C CA . MET B 1 115 ? -5.312 -16.203 -5.098 1 93.25 115 MET B CA 1
ATOM 2109 C C . MET B 1 115 ? -5.91 -16.078 -3.701 1 93.25 115 MET B C 1
ATOM 2111 O O . MET B 1 115 ? -7.035 -15.594 -3.541 1 93.25 115 MET B O 1
ATOM 2115 N N . THR B 1 116 ? -5.125 -16.625 -2.717 1 89.69 116 THR B N 1
ATOM 2116 C CA . THR B 1 116 ? -5.43 -16.406 -1.308 1 89.69 116 THR B CA 1
ATOM 2117 C C . THR B 1 116 ? -4.258 -15.742 -0.597 1 89.69 116 THR B C 1
ATOM 2119 O O . THR B 1 116 ? -3.102 -16.094 -0.832 1 89.69 116 THR B O 1
ATOM 2122 N N . LEU B 1 117 ? -4.574 -14.75 0.201 1 84.5 117 LEU B N 1
ATOM 2123 C CA . LEU B 1 117 ? -3.559 -14.078 1.004 1 84.5 117 LEU B CA 1
ATOM 2124 C C . LEU B 1 117 ? -4.016 -13.945 2.453 1 84.5 117 LEU B C 1
ATOM 2126 O O . LEU B 1 117 ? -5.09 -13.406 2.721 1 84.5 117 LEU B O 1
ATOM 2130 N N . ASP B 1 118 ? -3.207 -14.484 3.318 1 83.06 118 ASP B N 1
ATOM 2131 C CA . ASP B 1 118 ? -3.389 -14.352 4.762 1 83.06 118 ASP B CA 1
ATOM 2132 C C . ASP B 1 118 ? -2.094 -13.906 5.438 1 83.06 118 ASP B C 1
ATOM 2134 O O . ASP B 1 118 ? -1.143 -14.68 5.539 1 83.06 118 ASP B O 1
ATOM 2138 N N . LEU B 1 119 ? -2.215 -12.562 5.801 1 78.06 119 LEU B N 1
ATOM 2139 C CA . LEU B 1 119 ? -1.059 -12.016 6.504 1 78.06 119 LEU B CA 1
ATOM 2140 C C . LEU B 1 119 ? -1.197 -12.203 8.008 1 78.06 119 LEU B C 1
ATOM 2142 O O . LEU B 1 119 ? -2.297 -12.094 8.555 1 78.06 119 LEU B O 1
ATOM 2146 N N . GLY B 1 120 ? -0.135 -12.586 8.648 1 74.69 120 GLY B N 1
ATOM 2147 C CA . GLY B 1 120 ? -0.134 -12.688 10.102 1 74.69 120 GLY B CA 1
ATOM 2148 C C . GLY B 1 120 ? -0.216 -11.336 10.789 1 74.69 120 GLY B C 1
ATOM 2149 O O . GLY B 1 120 ? 0.102 -10.305 10.188 1 74.69 120 GLY B O 1
ATOM 2150 N N . SER B 1 121 ? -0.676 -11.273 12.102 1 68.56 121 SER B N 1
ATOM 2151 C CA . SER B 1 121 ? -0.829 -10.062 12.898 1 68.56 121 SER B CA 1
ATOM 2152 C C . SER B 1 121 ? 0.477 -9.273 12.969 1 68.56 121 SER B C 1
ATOM 2154 O O . SER B 1 121 ? 0.481 -8.047 12.82 1 68.56 121 SER B O 1
ATOM 2156 N N . ARG B 1 122 ? 1.587 -9.906 13.219 1 67.88 122 ARG B N 1
ATOM 2157 C CA . ARG B 1 122 ? 2.883 -9.242 13.336 1 67.88 122 ARG B CA 1
ATOM 2158 C C . ARG B 1 122 ? 3.283 -8.586 12.023 1 67.88 122 ARG B C 1
ATOM 2160 O O . ARG B 1 122 ? 3.834 -7.484 12.016 1 67.88 122 ARG B O 1
ATOM 2167 N N . SER B 1 123 ? 2.965 -9.273 10.914 1 72.06 123 SER B N 1
ATOM 2168 C CA . SER B 1 123 ? 3.287 -8.742 9.594 1 72.06 123 SER B CA 1
ATOM 2169 C C . SER B 1 123 ? 2.467 -7.492 9.289 1 72.06 123 SER B C 1
ATOM 2171 O O . SER B 1 123 ? 2.992 -6.516 8.75 1 72.06 123 SER B O 1
ATOM 2173 N N . LEU B 1 124 ? 1.255 -7.621 9.703 1 69.5 124 LEU B N 1
ATOM 2174 C CA . LEU B 1 124 ? 0.37 -6.477 9.508 1 69.5 124 LEU B CA 1
ATOM 2175 C C . LEU B 1 124 ? 0.886 -5.258 10.266 1 69.5 124 LEU B C 1
ATOM 2177 O O . LEU B 1 124 ? 0.879 -4.145 9.734 1 69.5 124 LEU B O 1
ATOM 2181 N N . GLU B 1 125 ? 1.4 -5.508 11.43 1 69 125 GLU B N 1
ATOM 2182 C CA . GLU B 1 125 ? 1.973 -4.434 12.234 1 69 125 GLU B CA 1
ATOM 2183 C C . GLU B 1 125 ? 3.205 -3.836 11.562 1 69 125 GLU B C 1
ATOM 2185 O O . GLU B 1 125 ? 3.379 -2.615 11.555 1 69 125 GLU B O 1
ATOM 2190 N N . ASN B 1 126 ? 3.941 -4.676 11.008 1 68.75 126 ASN B N 1
ATOM 2191 C CA . ASN B 1 126 ? 5.156 -4.227 10.336 1 68.75 126 ASN B CA 1
ATOM 2192 C C . ASN B 1 126 ? 4.836 -3.449 9.062 1 68.75 126 ASN B C 1
ATOM 2194 O O . ASN B 1 126 ? 5.496 -2.455 8.75 1 68.75 126 ASN B O 1
ATOM 2198 N N . LEU B 1 127 ? 3.836 -3.91 8.438 1 69.31 127 LEU B N 1
ATOM 2199 C CA . LEU B 1 127 ? 3.375 -3.223 7.234 1 69.31 127 LEU B CA 1
ATOM 2200 C C . LEU B 1 127 ? 2.924 -1.802 7.559 1 69.31 127 LEU B C 1
ATOM 2202 O O . LEU B 1 127 ? 3.354 -0.846 6.91 1 69.31 127 LEU B O 1
ATOM 2206 N N . LEU B 1 128 ? 2.225 -1.648 8.617 1 71.44 128 LEU B N 1
ATOM 2207 C CA . LEU B 1 128 ? 1.718 -0.343 9.023 1 71.44 128 LEU B CA 1
ATOM 2208 C C . LEU B 1 128 ? 2.854 0.559 9.492 1 71.44 128 LEU B C 1
ATOM 2210 O O . LEU B 1 128 ? 2.902 1.739 9.141 1 71.44 128 LEU B O 1
ATOM 2214 N N . ALA B 1 129 ? 3.727 -0.048 10.266 1 70.38 129 ALA B N 1
ATOM 2215 C CA . ALA B 1 129 ? 4.859 0.699 10.805 1 70.38 129 ALA B CA 1
ATOM 2216 C C . ALA B 1 129 ? 5.781 1.181 9.688 1 70.38 129 ALA B C 1
ATOM 2218 O O . ALA B 1 129 ? 6.238 2.326 9.703 1 70.38 129 ALA B O 1
ATOM 2219 N N . GLY B 1 130 ? 6.035 0.368 8.734 1 72.5 130 GLY B N 1
ATOM 2220 C CA . GLY B 1 130 ? 6.887 0.722 7.613 1 72.5 130 GLY B CA 1
ATOM 2221 C C . GLY B 1 130 ? 6.293 1.806 6.73 1 72.5 130 GLY B C 1
ATOM 2222 O O . GLY B 1 130 ? 6.988 2.754 6.355 1 72.5 130 GLY B O 1
ATOM 2223 N N . MET B 1 131 ? 5.082 1.699 6.469 1 73.81 131 MET B N 1
ATOM 2224 C CA . MET B 1 131 ? 4.383 2.688 5.652 1 73.81 131 MET B CA 1
ATOM 2225 C C . MET B 1 131 ? 4.359 4.047 6.344 1 73.81 131 MET B C 1
ATOM 2227 O O . MET B 1 131 ? 4.574 5.078 5.703 1 73.81 131 MET B O 1
ATOM 2231 N N . SER B 1 132 ? 4.137 3.99 7.727 1 78.31 132 SER B N 1
ATOM 2232 C CA . SER B 1 132 ? 3.967 5.238 8.469 1 78.31 132 SER B CA 1
ATOM 2233 C C . SER B 1 132 ? 5.289 5.988 8.594 1 78.31 132 SER B C 1
ATOM 2235 O O . SER B 1 132 ? 5.328 7.215 8.461 1 78.31 132 SER B O 1
ATOM 2237 N N . SER B 1 133 ? 6.348 5.289 8.875 1 81 133 SER B N 1
ATOM 2238 C CA . SER B 1 133 ? 7.664 5.914 8.984 1 81 133 SER B CA 1
ATOM 2239 C C . SER B 1 133 ? 8.078 6.566 7.672 1 81 133 SER B C 1
ATOM 2241 O O . SER B 1 133 ? 8.508 7.723 7.66 1 81 133 SER B O 1
ATOM 2243 N N . GLU B 1 134 ? 7.871 5.875 6.73 1 82.38 134 GLU B N 1
ATOM 2244 C CA . GLU B 1 134 ? 8.188 6.398 5.402 1 82.38 134 GLU B CA 1
ATOM 2245 C C . GLU B 1 134 ? 7.254 7.551 5.035 1 82.38 134 GLU B C 1
ATOM 2247 O O . GLU B 1 134 ? 7.684 8.531 4.418 1 82.38 134 GLU B O 1
ATOM 2252 N N . ALA B 1 135 ? 6.113 7.508 5.469 1 84.06 135 ALA B N 1
ATOM 2253 C CA . ALA B 1 135 ? 5.109 8.523 5.172 1 84.06 135 ALA B CA 1
ATOM 2254 C C . ALA B 1 135 ? 5.48 9.859 5.812 1 84.06 135 ALA B C 1
ATOM 2256 O O . ALA B 1 135 ? 5.418 10.906 5.164 1 84.06 135 ALA B O 1
ATOM 2257 N N . ALA B 1 136 ? 5.949 9.812 7.051 1 88.12 136 ALA B N 1
ATOM 2258 C CA . ALA B 1 136 ? 6.352 11.047 7.73 1 88.12 136 ALA B CA 1
ATOM 2259 C C . ALA B 1 136 ? 7.496 11.734 6.992 1 88.12 136 ALA B C 1
ATOM 2261 O O . ALA B 1 136 ? 7.461 12.945 6.777 1 88.12 136 ALA B O 1
ATOM 2262 N N . VAL B 1 137 ? 8.453 11.047 6.582 1 88.81 137 VAL B N 1
ATOM 2263 C CA . VAL B 1 137 ? 9.617 11.57 5.863 1 88.81 137 VAL B CA 1
ATOM 2264 C C . VAL B 1 137 ? 9.172 12.141 4.516 1 88.81 137 VAL B C 1
ATOM 2266 O O . VAL B 1 137 ? 9.57 13.242 4.141 1 88.81 137 VAL B O 1
ATOM 2269 N N . LYS B 1 138 ? 8.32 11.461 3.885 1 88.12 138 LYS B N 1
ATOM 2270 C CA . LYS B 1 138 ? 7.828 11.891 2.582 1 88.12 138 LYS B CA 1
ATOM 2271 C C . LYS B 1 138 ? 7 13.172 2.707 1 88.12 138 LYS B C 1
ATOM 2273 O O . LYS B 1 138 ? 7.035 14.023 1.823 1 88.12 138 LYS B O 1
ATOM 2278 N N . LEU B 1 139 ? 6.242 13.289 3.779 1 90.31 139 LEU B N 1
ATOM 2279 C CA . LEU B 1 139 ? 5.48 14.508 4.02 1 90.31 139 LEU B CA 1
ATOM 2280 C C . LEU B 1 139 ? 6.41 15.711 4.18 1 90.31 139 LEU B C 1
ATOM 2282 O O . LEU B 1 139 ? 6.242 16.719 3.5 1 90.31 139 LEU B O 1
ATOM 2286 N N . VAL B 1 140 ? 7.453 15.578 4.961 1 93.38 140 VAL B N 1
ATOM 2287 C CA . VAL B 1 140 ? 8.391 16.672 5.172 1 93.38 140 VAL B CA 1
ATOM 2288 C C . VAL B 1 140 ? 9.094 17.016 3.861 1 93.38 140 VAL B C 1
ATOM 2290 O O . VAL B 1 140 ? 9.266 18.188 3.527 1 93.38 140 VAL B O 1
ATOM 2293 N N . ASP B 1 141 ? 9.469 16.016 3.119 1 92.88 141 ASP B N 1
ATOM 2294 C CA . ASP B 1 141 ? 10.102 16.219 1.819 1 92.88 141 ASP B CA 1
ATOM 2295 C C . ASP B 1 141 ? 9.195 17 0.878 1 92.88 141 ASP B C 1
ATOM 2297 O O . ASP B 1 141 ? 9.664 17.891 0.164 1 92.88 141 ASP B O 1
ATOM 2301 N N . ALA B 1 142 ? 7.938 16.672 0.846 1 92.38 142 ALA B N 1
ATOM 2302 C CA . ALA B 1 142 ? 6.973 17.328 -0.033 1 92.38 142 ALA B CA 1
ATOM 2303 C C . ALA B 1 142 ? 6.84 18.797 0.308 1 92.38 142 ALA B C 1
ATOM 2305 O O . ALA B 1 142 ? 6.82 19.656 -0.585 1 92.38 142 ALA B O 1
ATOM 2306 N N . PHE B 1 143 ? 6.812 19.156 1.545 1 94.56 143 PHE B N 1
ATOM 2307 C CA . PHE B 1 143 ? 6.684 20.547 1.956 1 94.56 143 PHE B CA 1
ATOM 2308 C C . PHE B 1 143 ? 7.965 21.312 1.667 1 94.56 143 PHE B C 1
ATOM 2310 O O . PHE B 1 143 ? 7.914 22.484 1.289 1 94.56 143 PHE B O 1
ATOM 2317 N N . GLU B 1 144 ? 9.102 20.656 1.858 1 94.94 144 GLU B N 1
ATOM 2318 C CA . GLU B 1 144 ? 10.367 21.297 1.495 1 94.94 144 GLU B CA 1
ATOM 2319 C C . GLU B 1 144 ? 10.406 21.625 0.006 1 94.94 144 GLU B C 1
ATOM 2321 O O . GLU B 1 144 ? 10.766 22.75 -0.377 1 94.94 144 GLU B O 1
ATOM 2326 N N . ARG B 1 145 ? 10.07 20.703 -0.799 1 92.88 145 ARG B N 1
ATOM 2327 C CA . ARG B 1 145 ? 10.07 20.906 -2.244 1 92.88 145 ARG B CA 1
ATOM 2328 C C . ARG B 1 145 ? 9.125 22.031 -2.641 1 92.88 145 ARG B C 1
ATOM 2330 O O . ARG B 1 145 ? 9.469 22.875 -3.471 1 92.88 145 ARG B O 1
ATOM 2337 N N . ARG B 1 146 ? 7.973 21.969 -2.023 1 92.56 146 ARG B N 1
ATOM 2338 C CA . ARG B 1 146 ? 6.988 23 -2.312 1 92.56 146 ARG B CA 1
ATOM 2339 C C . ARG B 1 146 ? 7.5 24.375 -1.88 1 92.56 146 ARG B C 1
ATOM 2341 O O . ARG B 1 146 ? 7.273 25.375 -2.568 1 92.56 146 ARG B O 1
ATOM 2348 N N . ALA B 1 147 ? 8.148 24.531 -0.81 1 94.88 147 ALA B N 1
ATOM 2349 C CA . ALA B 1 147 ? 8.727 25.781 -0.325 1 94.88 147 ALA B CA 1
ATOM 2350 C C . ALA B 1 147 ? 9.75 26.328 -1.312 1 94.88 147 ALA B C 1
ATOM 2352 O O . ALA B 1 147 ? 9.75 27.531 -1.615 1 94.88 147 ALA B O 1
ATOM 2353 N N . HIS B 1 148 ? 10.602 25.422 -1.796 1 93.81 148 HIS B N 1
ATOM 2354 C CA . HIS B 1 148 ? 11.578 25.828 -2.793 1 93.81 148 HIS B CA 1
ATOM 2355 C C . HIS B 1 148 ? 10.898 26.406 -4.027 1 93.81 148 HIS B C 1
ATOM 2357 O O . HIS B 1 148 ? 11.32 27.453 -4.539 1 93.81 148 HIS B O 1
ATOM 2363 N N . ALA B 1 149 ? 9.867 25.812 -4.453 1 92 149 ALA B N 1
ATOM 2364 C CA . ALA B 1 149 ? 9.148 26.25 -5.648 1 92 149 ALA B CA 1
ATOM 2365 C C . ALA B 1 149 ? 8.484 27.609 -5.43 1 92 149 ALA B C 1
ATOM 2367 O O . ALA B 1 149 ? 8.453 28.438 -6.34 1 92 149 ALA B O 1
ATOM 2368 N N . LEU B 1 150 ? 7.98 27.859 -4.27 1 92.88 150 LEU B N 1
ATOM 2369 C CA . LEU B 1 150 ? 7.199 29.062 -4.008 1 92.88 150 LEU B CA 1
ATOM 2370 C C . LEU B 1 150 ? 8.102 30.219 -3.588 1 92.88 150 LEU B C 1
ATOM 2372 O O . LEU B 1 150 ? 7.863 31.359 -3.971 1 92.88 150 LEU B O 1
ATOM 2376 N N . TYR B 1 151 ? 9.109 29.938 -2.826 1 92.94 151 TYR B N 1
ATOM 2377 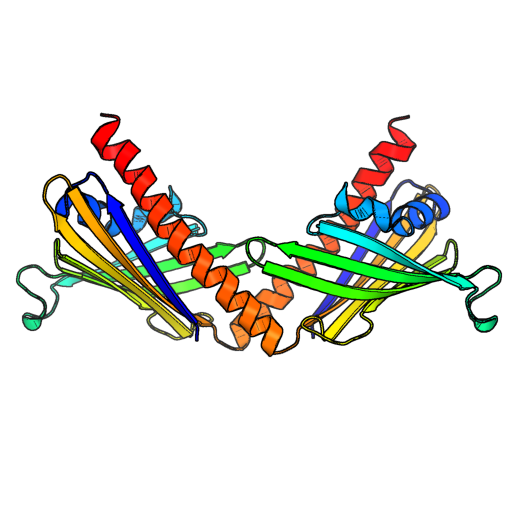C CA . TYR B 1 151 ? 9.812 31.031 -2.152 1 92.94 151 TYR B CA 1
ATOM 2378 C C . TYR B 1 151 ? 11.195 31.25 -2.76 1 92.94 151 TYR B C 1
ATOM 2380 O O . TYR B 1 151 ? 11.844 32.25 -2.502 1 92.94 151 TYR B O 1
ATOM 2388 N N . GLN B 1 152 ? 11.844 30.344 -3.402 1 85.69 152 GLN B N 1
ATOM 2389 C CA . GLN B 1 152 ? 13.125 30.547 -4.059 1 85.69 152 GLN B CA 1
ATOM 2390 C C . GLN B 1 152 ? 12.961 30.641 -5.57 1 85.69 152 GLN B C 1
ATOM 2392 O O . GLN B 1 152 ? 13.836 31.172 -6.262 1 85.69 152 GLN B O 1
ATOM 2397 N N . GLY B 1 153 ? 12.117 29.891 -6.215 1 67.69 153 GLY B N 1
ATOM 2398 C CA . GLY B 1 153 ? 11.977 30.016 -7.656 1 67.69 153 GLY B CA 1
ATOM 2399 C C . GLY B 1 153 ? 11.414 31.359 -8.086 1 67.69 153 GLY B C 1
ATOM 2400 O O . GLY B 1 153 ? 11.172 31.594 -9.273 1 67.69 153 GLY B O 1
ATOM 2401 N N . GLY B 1 154 ? 10.953 32.219 -7.145 1 47 154 GLY B N 1
ATOM 2402 C CA . GLY B 1 154 ? 10.68 33.531 -7.707 1 47 154 GLY B CA 1
ATOM 2403 C C . GLY B 1 154 ? 11.93 34.375 -7.883 1 47 154 GLY B C 1
ATOM 2404 O O . GLY B 1 154 ? 12.961 34.094 -7.27 1 47 154 GLY B O 1
#

Secondary structure (DSSP, 8-state):
-EEEEEEEEESS-HHHHHHHHH-GGGHHHHSTTEEEEEEEEEEEPPGGG-TT-EEEEEEEEEEETTEEEEEEEEEEEETTTEEEEEE-SSSSEEEEEEEEEEEEETTEEEEEEEEEEEE-HHHHHHHHHHHHHHHHHHHHHHHHHHHIIIII--/-EEEEEEEEESS-HHHHHHHHH-GGGHHHHSTTEEEEEEEEEEEPPGGG-TT-EEEEEEEEEEETTEEEEEEEEEEEETTTEEEEEE---SSEEEEEEEEEEEEETTEEEEEEEEEEEE-HHHHHHHHHHHHHHHHHHHHHHHHHHHIIIII--

Foldseek 3Di:
DDKDKDKDWDQAFLQVVQVVVVPQQCCCVPPPQWPGKDWDDKDADPVVLDPPKMKTKMWTWGHDQQAIDTFIWIWIRDPRAKIKIWTPADTQWHIWIWIWGWAGDVSTTIIMIMIDGDGDPVSVVVVVVRVVVVVVVVVVVVVVVVCCVPPVVD/DDKDKDKDWDQAFLQVVQVVVVPQQCCCVPPPQWPGKDWDDKDADPVVLDDRKMKTKMWTWGHDPQDIDTFIWIWIRDPRAKIKIWTPADDQWHIWIWIWGWAGDVSTTIIMIMIDGDTDPVNVVVVVVRVVVVVVVVVVVVVVVVCCVPPVVD

Radius of gyration: 24.86 Å; Cα contacts (8 Å, |Δi|>4): 699; chains: 2; bounding box: 35×76×58 Å

InterPro domains:
  IPR005031 Coenzyme Q-binding protein COQ10, START domain [PF03364] (16-144)
  IPR023393 START-like domain superfamily [G3DSA:3.30.530.20] (2-152)
  IPR044996 Coenzyme Q-binding protein COQ10-like [PTHR12901] (3-152)
  IPR044996 Coenzyme Q-binding protein COQ10-like [cd07813] (4-150)

Nearest PDB structures (foldseek):
  1t17-assembly1_A  TM=6.610E-01  e=1.059E-07  Caulobacter vibrioides CB15
  2d4r-assembly1_A  TM=6.846E-01  e=4.025E-06  Thermus thermophilus HB8
  5z8o-assembly1_A  TM=6.532E-01  e=7.314E-06  Mycolicibacterium smegmatis MC2 155
  2res-assembly1_A  TM=6.368E-01  e=3.812E-06  Streptomyces glaucescens
  2rez-assembly1_A  TM=6.701E-01  e=1.944E-05  Streptomyces glaucescens

pLDDT: mean 89.67, std 9.57, range [47.0, 98.12]

Solvent-accessible surface area (backbone atoms only — not comparable to full-atom values): 15664 Å² total; per-residue (Å²): 122,40,76,31,74,34,75,49,79,41,84,42,48,21,57,57,52,38,54,59,69,67,46,52,65,52,33,49,78,61,37,84,48,34,67,42,41,42,77,77,44,78,44,77,42,62,76,89,63,40,92,85,14,32,32,37,32,30,44,38,30,39,40,60,89,71,34,76,48,63,53,43,30,40,33,44,40,30,88,45,42,37,40,41,38,34,44,67,46,90,45,47,49,47,37,37,34,40,39,37,38,35,39,71,43,94,78,17,13,43,38,35,39,42,35,38,46,26,72,29,73,68,33,51,50,46,43,52,46,32,47,45,48,51,45,42,49,49,50,54,50,32,53,51,53,50,45,45,58,66,71,59,67,103,120,42,76,30,73,34,76,48,78,40,85,42,48,20,57,57,52,37,53,58,69,67,46,52,65,51,33,48,77,60,36,82,48,35,67,42,43,43,78,76,43,76,43,77,42,63,76,89,64,41,95,82,14,33,33,38,32,31,46,38,30,39,40,60,90,70,36,76,47,65,45,44,32,40,32,42,41,32,88,43,42,38,39,41,38,31,44,68,41,67,66,43,47,46,36,38,35,43,38,38,39,35,40,72,42,95,80,16,14,43,40,34,39,43,35,38,45,25,71,29,74,69,33,52,50,49,44,51,44,33,47,45,48,52,43,41,48,50,51,55,50,33,52,51,54,49,46,45,58,67,71,58,67,103